Protein AF-A0A2V9S0I8-F1 (afdb_monomer_lite)

Foldseek 3Di:
DPDPPVVVVVVVVVVVVVVVVVVPDDVVVVVVVVVVVVVVVVVVVVVVPPPVPPDAADPVLVVVVLVAAKKKKKKWFPADPVHRTWIKIKIWHWDADPRSFWIKIWMWMQTPVGTKIKIKIWGADPVVRWIWMWMAMPVGDIWIWTWDDDPQKIWIWTWDDDDPAIKIKIKIWGDPDSFKIKIWMWIDRVVPDTDTRMIIMMGGDDDPVVVDDPVPVVVVVVVVVVPPPDDDDDDDDDDDDDDDDDDDDDPPDDDDDDDDDDDDDDDDDDDDDDDDDDDDDD

Structure (mmCIF, N/CA/C/O backbone):
data_AF-A0A2V9S0I8-F1
#
_entry.id   AF-A0A2V9S0I8-F1
#
loop_
_atom_site.group_PDB
_atom_site.id
_atom_site.type_symbol
_atom_site.label_atom_id
_atom_site.label_alt_id
_atom_site.label_comp_id
_atom_site.label_asym_id
_atom_site.label_entity_id
_atom_site.label_seq_id
_atom_site.pdbx_PDB_ins_code
_atom_site.Cartn_x
_atom_site.Cartn_y
_atom_site.Cartn_z
_atom_site.occupancy
_atom_site.B_iso_or_equiv
_atom_site.auth_seq_id
_atom_site.auth_comp_id
_atom_site.auth_asym_id
_atom_site.auth_atom_id
_atom_site.pdbx_PDB_model_num
ATOM 1 N N . MET A 1 1 ? -8.555 -52.936 109.749 1.00 52.75 1 MET A N 1
ATOM 2 C CA . MET A 1 1 ? -9.611 -52.798 108.723 1.00 52.75 1 MET A CA 1
ATOM 3 C C . MET A 1 1 ? -9.767 -51.308 108.420 1.00 52.75 1 MET A C 1
ATOM 5 O O . MET A 1 1 ? -10.563 -50.660 109.068 1.00 52.75 1 MET A O 1
ATOM 9 N N . LEU A 1 2 ? -8.898 -50.747 107.567 1.00 48.75 2 LEU A N 1
ATOM 10 C CA . LEU A 1 2 ? -8.877 -49.333 107.125 1.00 48.75 2 LEU A CA 1
ATOM 11 C C . LEU A 1 2 ? -7.824 -49.208 105.998 1.00 48.75 2 LEU A C 1
ATOM 13 O O . LEU A 1 2 ? -6.749 -48.647 106.178 1.00 48.75 2 LEU A O 1
ATOM 17 N N . HIS A 1 3 ? -8.045 -49.900 104.873 1.00 57.12 3 HIS A N 1
ATOM 18 C CA . HIS A 1 3 ? -7.090 -49.867 103.746 1.00 57.12 3 HIS A CA 1
ATOM 19 C C . HIS A 1 3 ? -7.711 -50.043 102.350 1.00 57.12 3 HIS A C 1
ATOM 21 O O . HIS A 1 3 ? -6.987 -50.187 101.368 1.00 57.12 3 HIS A O 1
ATOM 27 N N . SER A 1 4 ? -9.047 -50.039 102.247 1.00 56.16 4 SER A N 1
ATOM 28 C CA . SER A 1 4 ? -9.757 -50.229 100.971 1.00 56.16 4 SER A CA 1
ATOM 29 C C . SER A 1 4 ? -10.472 -48.972 100.468 1.00 56.16 4 SER A C 1
ATOM 31 O O . SER A 1 4 ? -10.703 -48.873 99.267 1.00 56.16 4 SER A O 1
ATOM 33 N N . GLN A 1 5 ? -10.805 -48.018 101.346 1.00 50.91 5 GLN A N 1
ATOM 34 C CA . GLN A 1 5 ? -11.555 -46.816 100.961 1.00 50.91 5 GLN A CA 1
ATOM 35 C C . GLN A 1 5 ? -10.636 -45.750 100.327 1.00 50.91 5 GLN A C 1
ATOM 37 O O . GLN A 1 5 ? -10.943 -45.245 99.253 1.00 50.91 5 GLN A O 1
ATOM 42 N N . ASP A 1 6 ? -9.435 -45.538 100.880 1.00 52.09 6 ASP A N 1
ATOM 43 C CA . ASP A 1 6 ? -8.494 -44.500 100.412 1.00 52.09 6 ASP A CA 1
ATOM 44 C C . ASP A 1 6 ? -7.934 -44.730 98.997 1.00 52.09 6 ASP A C 1
ATOM 46 O O . ASP A 1 6 ? -7.528 -43.787 98.317 1.00 52.09 6 ASP A O 1
ATOM 50 N N . ARG A 1 7 ? -7.918 -45.979 98.506 1.00 52.03 7 ARG A N 1
ATOM 51 C CA . ARG A 1 7 ? -7.498 -46.252 97.121 1.00 52.03 7 ARG A CA 1
ATOM 52 C C . ARG A 1 7 ? -8.557 -45.830 96.106 1.00 52.03 7 ARG A C 1
ATOM 54 O O . ARG A 1 7 ? -8.184 -45.376 95.030 1.00 52.03 7 ARG A O 1
ATOM 61 N N . LEU A 1 8 ? -9.845 -45.960 96.420 1.00 49.84 8 LEU A N 1
ATOM 62 C CA . LEU A 1 8 ? -10.924 -45.638 95.479 1.00 49.84 8 LEU A CA 1
ATOM 63 C C . LEU A 1 8 ? -11.081 -44.122 95.287 1.00 49.84 8 LEU A C 1
ATOM 65 O O . LEU A 1 8 ? -11.276 -43.677 94.155 1.00 49.84 8 LEU A O 1
ATOM 69 N N . ASP A 1 9 ? -10.862 -43.332 96.338 1.00 52.66 9 ASP A N 1
ATOM 70 C CA . ASP A 1 9 ? -10.911 -41.866 96.261 1.00 52.66 9 ASP A CA 1
ATOM 71 C C . ASP A 1 9 ? -9.714 -41.276 95.496 1.00 52.66 9 ASP A C 1
ATOM 73 O O . ASP A 1 9 ? -9.864 -40.318 94.731 1.00 52.66 9 ASP A O 1
ATOM 77 N N . LEU A 1 10 ? -8.535 -41.902 95.592 1.00 56.12 10 LEU A N 1
ATOM 78 C CA . LEU A 1 10 ? -7.355 -41.494 94.826 1.00 56.12 10 LEU A CA 1
ATOM 79 C C . LEU A 1 10 ? -7.506 -41.805 93.325 1.00 56.12 10 LEU A C 1
ATOM 81 O O . LEU A 1 10 ? -7.109 -40.999 92.483 1.00 56.12 10 LEU A O 1
ATOM 85 N N . PHE A 1 11 ? -8.130 -42.934 92.964 1.00 53.00 11 PHE A N 1
ATOM 86 C CA . PHE A 1 11 ? -8.420 -43.260 91.562 1.00 53.00 11 PHE A CA 1
ATOM 87 C C . PHE A 1 11 ? -9.504 -42.353 90.959 1.00 53.00 11 PHE A C 1
ATOM 89 O O . PHE A 1 11 ? -9.376 -41.944 89.802 1.00 53.00 11 PHE A O 1
ATOM 96 N N . ALA A 1 12 ? -10.527 -41.979 91.734 1.00 52.22 12 ALA A N 1
ATOM 97 C CA . ALA A 1 12 ? -11.556 -41.035 91.298 1.00 52.22 12 ALA A CA 1
ATOM 98 C C . ALA A 1 12 ? -10.991 -39.615 91.102 1.00 52.22 12 ALA A C 1
ATOM 100 O O . ALA A 1 12 ? -11.259 -38.985 90.077 1.00 52.22 12 ALA A O 1
ATOM 101 N N . ALA A 1 13 ? -10.135 -39.139 92.014 1.00 53.62 13 ALA A N 1
ATOM 102 C CA . ALA A 1 13 ? -9.488 -37.831 91.908 1.00 53.62 13 ALA A CA 1
ATOM 103 C C . ALA A 1 13 ? -8.499 -37.753 90.729 1.00 53.62 13 ALA A C 1
ATOM 105 O O . ALA A 1 13 ? -8.508 -36.780 89.976 1.00 53.62 13 ALA A O 1
ATOM 106 N N . VAL A 1 14 ? -7.694 -38.797 90.494 1.00 56.72 14 VAL A N 1
ATOM 107 C CA . VAL A 1 14 ? -6.752 -38.849 89.357 1.00 56.72 14 VAL A CA 1
ATOM 108 C C . VAL A 1 14 ? -7.486 -38.966 88.013 1.00 56.72 14 VAL A C 1
ATOM 110 O O . VAL A 1 14 ? -7.037 -38.393 87.019 1.00 56.72 14 VAL A O 1
ATOM 113 N N . SER A 1 15 ? -8.640 -39.641 87.972 1.00 51.09 15 SER A N 1
ATOM 114 C CA . SER A 1 15 ? -9.498 -39.715 86.780 1.00 51.09 15 SER A CA 1
ATOM 115 C C . SER A 1 15 ? -10.151 -38.365 86.446 1.00 51.09 15 SER A C 1
ATOM 117 O O . SER A 1 15 ? -10.076 -37.909 85.304 1.00 51.09 15 SER A O 1
ATOM 119 N N . GLN A 1 16 ? -10.693 -37.666 87.450 1.00 49.41 16 GLN A N 1
ATOM 120 C CA . GLN A 1 16 ? -11.273 -36.324 87.295 1.00 49.41 16 GLN A CA 1
ATOM 121 C C . GLN A 1 16 ? -10.221 -35.289 86.860 1.00 49.41 16 GLN A C 1
ATOM 123 O O . GLN A 1 16 ? -10.478 -34.488 85.960 1.00 49.41 16 GLN A O 1
ATOM 128 N N . ILE A 1 17 ? -9.001 -35.358 87.408 1.00 52.47 17 ILE A N 1
ATOM 129 C CA . ILE A 1 17 ? -7.874 -34.500 87.005 1.00 52.47 17 ILE A CA 1
ATOM 130 C C . ILE A 1 17 ? -7.430 -34.805 85.561 1.00 52.47 17 ILE A C 1
ATOM 132 O O . ILE A 1 17 ? -7.158 -33.877 84.801 1.00 52.47 17 ILE A O 1
ATOM 136 N N . ARG A 1 18 ? -7.435 -36.074 85.120 1.00 49.69 18 ARG A N 1
ATOM 137 C CA . ARG A 1 18 ? -7.153 -36.441 83.715 1.00 49.69 18 ARG A CA 1
ATOM 138 C C . ARG A 1 18 ? -8.198 -35.909 82.730 1.00 49.69 18 ARG A C 1
ATOM 140 O O . ARG A 1 18 ? -7.824 -35.508 81.630 1.00 49.69 18 ARG A O 1
ATOM 147 N N . ILE A 1 19 ? -9.477 -35.889 83.106 1.00 49.09 19 ILE A N 1
ATOM 148 C CA . ILE A 1 19 ? -10.574 -35.393 82.255 1.00 49.09 19 ILE A CA 1
ATOM 149 C C . ILE A 1 19 ? -10.555 -33.856 82.170 1.00 49.09 19 ILE A C 1
ATOM 151 O O . ILE A 1 19 ? -10.732 -33.301 81.086 1.00 49.09 19 ILE A O 1
ATOM 155 N N . LEU A 1 20 ? -10.243 -33.163 83.271 1.00 44.78 20 LEU A N 1
ATOM 156 C CA . LEU A 1 20 ? -10.108 -31.699 83.302 1.00 44.78 20 LEU A CA 1
ATOM 157 C C . LEU A 1 20 ? -8.893 -31.175 82.515 1.00 44.78 20 LEU A C 1
ATOM 159 O O . LEU A 1 20 ? -8.948 -30.068 81.981 1.00 44.78 20 LEU A O 1
ATOM 163 N N . ILE A 1 21 ? -7.824 -31.967 82.379 1.00 49.16 21 ILE A N 1
ATOM 164 C CA . ILE A 1 21 ? -6.640 -31.594 81.582 1.00 49.16 21 ILE A CA 1
ATOM 165 C C . ILE A 1 21 ? -6.895 -31.734 80.069 1.00 49.16 21 ILE A C 1
ATOM 167 O O . ILE A 1 21 ? -6.358 -30.953 79.289 1.00 49.16 21 ILE A O 1
ATOM 171 N N . GLN A 1 22 ? -7.773 -32.644 79.629 1.00 45.34 22 GLN A N 1
ATOM 172 C CA . GLN A 1 22 ? -8.092 -32.813 78.200 1.00 45.34 22 GLN A CA 1
ATOM 173 C C . GLN A 1 22 ? -8.963 -31.686 77.614 1.00 45.34 22 GLN A C 1
ATOM 175 O O . GLN A 1 22 ? -8.988 -31.507 76.401 1.00 45.34 22 GLN A O 1
ATOM 180 N N . PHE A 1 23 ? -9.646 -30.891 78.444 1.00 47.22 23 PHE A N 1
ATOM 181 C CA . PHE A 1 23 ? -10.524 -29.810 77.968 1.00 47.22 23 PHE A CA 1
ATOM 182 C C . PHE A 1 23 ? -9.868 -28.420 77.909 1.00 47.22 23 PHE A C 1
ATOM 184 O O . PHE A 1 23 ? -10.517 -27.455 77.502 1.00 47.22 23 PHE A O 1
ATOM 191 N N . LYS A 1 24 ? -8.584 -28.294 78.280 1.00 48.53 24 LYS A N 1
ATOM 192 C CA . LYS A 1 2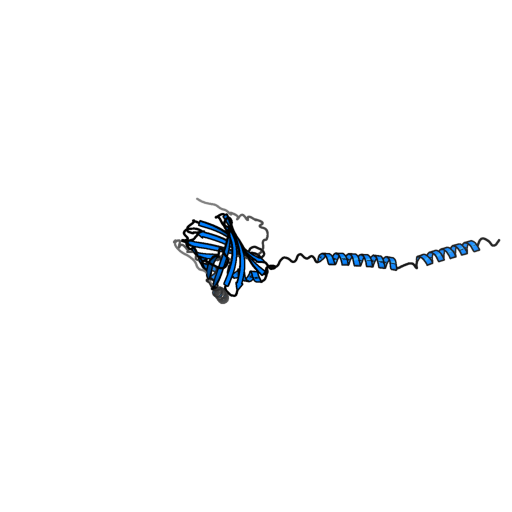4 ? -7.863 -27.006 78.316 1.00 48.53 24 LYS A CA 1
ATOM 193 C C . LYS A 1 24 ? -6.675 -26.920 77.348 1.00 48.53 24 LYS A C 1
ATOM 195 O O . LYS A 1 24 ? -5.818 -26.059 77.485 1.00 48.53 24 LYS A O 1
ATOM 200 N N . GLU A 1 25 ? -6.657 -27.738 76.305 1.00 47.50 25 GLU A N 1
ATOM 201 C CA . GLU A 1 25 ? -5.774 -27.560 75.150 1.00 47.50 25 GLU A CA 1
ATOM 202 C C . GLU A 1 25 ? -6.575 -27.935 73.897 1.00 47.50 25 GLU A C 1
ATOM 204 O O . GLU A 1 25 ? -7.009 -29.063 73.754 1.00 47.50 25 GLU A O 1
ATOM 209 N N . SER A 1 26 ? -6.858 -27.110 72.899 1.00 45.59 26 SER A N 1
ATOM 210 C CA . SER A 1 26 ? -6.434 -25.769 72.550 1.00 45.59 26 SER A CA 1
ATOM 211 C C . SER A 1 26 ? -7.333 -25.373 71.363 1.00 45.59 26 SER A C 1
ATOM 213 O O . SER A 1 26 ? -7.259 -26.030 70.320 1.00 45.59 26 SER A O 1
ATOM 215 N N . PRO A 1 27 ? -8.152 -24.305 71.431 1.00 51.88 27 PRO A N 1
ATOM 216 C CA . PRO A 1 27 ? -8.876 -23.792 70.262 1.00 51.88 27 PRO A CA 1
AT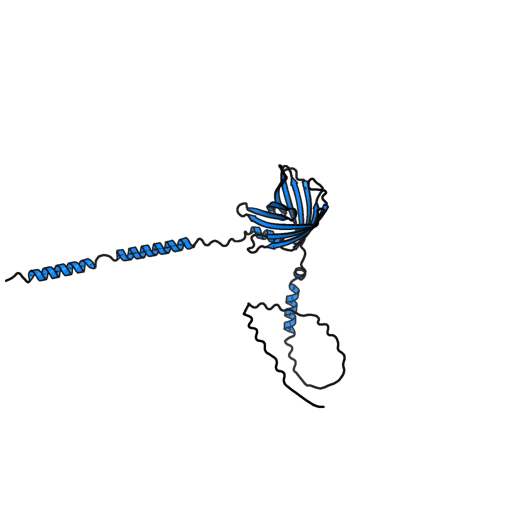OM 217 C C . PRO A 1 27 ? -7.928 -23.194 69.204 1.00 51.88 27 PRO A C 1
ATOM 219 O O . PRO A 1 27 ? -8.377 -22.597 68.234 1.00 51.88 27 PRO A O 1
ATOM 222 N N . MET A 1 28 ? -6.610 -23.314 69.383 1.00 52.81 28 MET A N 1
ATOM 223 C CA . MET A 1 28 ? -5.581 -22.717 68.541 1.00 52.81 28 MET A CA 1
ATOM 224 C C . MET A 1 28 ? -5.216 -23.610 67.347 1.00 52.81 28 MET A C 1
ATOM 226 O O . MET A 1 28 ? -4.968 -23.085 66.269 1.00 52.81 28 MET A O 1
ATOM 230 N N . LYS A 1 29 ? -5.267 -24.947 67.474 1.00 45.22 29 LYS A N 1
ATOM 231 C CA . LYS A 1 29 ? -4.929 -25.868 66.366 1.00 45.22 29 LYS A CA 1
ATOM 232 C C . LYS A 1 29 ? -5.943 -25.781 65.218 1.00 45.22 29 LYS A C 1
ATOM 234 O O . LYS A 1 29 ? -5.550 -25.626 64.070 1.00 45.22 29 LYS A O 1
ATOM 239 N N . ALA A 1 30 ? -7.239 -25.745 65.540 1.00 48.81 30 ALA A N 1
ATOM 240 C CA . ALA A 1 30 ? -8.302 -25.542 64.552 1.00 48.81 30 ALA A CA 1
ATOM 241 C C . ALA A 1 30 ? -8.255 -24.141 63.906 1.00 48.81 30 ALA A C 1
ATOM 243 O O . ALA A 1 30 ? -8.503 -24.003 62.711 1.00 48.81 30 ALA A O 1
ATOM 244 N N . ARG A 1 31 ? -7.873 -23.103 64.667 1.00 51.03 31 ARG A N 1
ATOM 245 C CA . ARG A 1 31 ? -7.703 -21.732 64.149 1.00 51.03 31 ARG A CA 1
ATOM 246 C C . ARG A 1 31 ? -6.517 -21.616 63.188 1.00 51.03 31 ARG A C 1
ATOM 248 O O . ARG A 1 31 ? -6.642 -20.937 62.176 1.00 51.03 31 ARG A O 1
ATOM 255 N N . PHE A 1 32 ? -5.411 -22.315 63.450 1.00 50.28 32 PHE A N 1
ATOM 256 C CA . PHE A 1 32 ? -4.251 -22.336 62.554 1.00 50.28 32 PHE A CA 1
ATOM 257 C C . PHE A 1 32 ? -4.515 -23.103 61.253 1.00 50.28 32 PHE A C 1
ATOM 259 O O . PHE A 1 32 ? -4.096 -22.630 60.198 1.00 50.28 32 PHE A O 1
ATOM 266 N N . THR A 1 33 ? -5.253 -24.219 61.293 1.00 53.38 33 THR A N 1
ATOM 267 C CA . THR A 1 33 ? -5.634 -24.999 60.096 1.00 53.38 33 THR A CA 1
ATOM 268 C C . THR A 1 33 ? -6.623 -24.252 59.191 1.00 53.38 33 THR A C 1
ATOM 270 O O . THR A 1 33 ? -6.506 -24.298 57.968 1.00 53.38 33 THR A O 1
ATOM 273 N N . ILE A 1 34 ? -7.569 -23.506 59.772 1.00 54.69 34 ILE A N 1
ATOM 274 C CA . ILE A 1 34 ? -8.515 -22.673 59.011 1.00 54.69 34 ILE A CA 1
ATOM 275 C C . ILE A 1 34 ? -7.799 -21.467 58.384 1.00 54.69 34 ILE A C 1
ATOM 277 O O . ILE A 1 34 ? -8.052 -21.140 57.225 1.00 54.69 34 ILE A O 1
ATOM 281 N N . LEU A 1 35 ? -6.858 -20.845 59.106 1.00 54.06 35 LEU A N 1
ATOM 282 C CA . LEU A 1 35 ? -6.074 -19.718 58.595 1.00 54.06 35 LEU A CA 1
ATOM 283 C C . LEU A 1 35 ? -5.138 -20.137 57.448 1.00 54.06 35 LEU A C 1
ATOM 285 O O . LEU A 1 35 ? -5.008 -19.397 56.480 1.00 54.06 35 LEU A O 1
ATOM 289 N N . THR A 1 36 ? -4.549 -21.339 57.512 1.00 56.38 36 THR A N 1
ATOM 290 C CA . THR A 1 36 ? -3.724 -21.897 56.421 1.00 56.38 36 THR A CA 1
ATOM 291 C C . THR A 1 36 ? -4.545 -22.318 55.201 1.00 56.38 36 THR A C 1
ATOM 293 O O . THR A 1 36 ? -4.099 -22.113 54.076 1.00 56.38 36 THR A O 1
ATOM 296 N N . CYS A 1 37 ? -5.765 -22.839 55.379 1.00 54.06 37 CYS A N 1
ATOM 297 C CA . CYS A 1 37 ? -6.668 -23.091 54.249 1.00 54.06 37 CYS A CA 1
ATOM 298 C C . CYS A 1 37 ? -7.155 -21.789 53.592 1.00 54.06 37 CYS A C 1
ATOM 300 O O . CYS A 1 37 ? -7.252 -21.731 52.368 1.00 54.06 37 CYS A O 1
ATOM 302 N N . MET A 1 38 ? -7.416 -20.729 54.368 1.00 56.34 38 MET A N 1
ATOM 303 C CA . MET A 1 38 ? -7.782 -19.424 53.806 1.00 56.34 38 MET A CA 1
ATOM 304 C C . MET A 1 38 ? -6.623 -18.752 53.062 1.00 56.34 38 MET A C 1
ATOM 306 O O . MET A 1 38 ? -6.847 -18.207 51.986 1.00 56.34 38 MET A O 1
ATOM 310 N N . THR A 1 39 ? -5.385 -18.816 53.562 1.00 57.31 39 THR A N 1
ATOM 311 C CA . THR A 1 39 ? -4.229 -18.265 52.831 1.00 57.31 39 THR A CA 1
ATOM 312 C C . THR A 1 39 ? -3.905 -19.062 51.565 1.00 57.31 39 THR A C 1
ATOM 314 O O . THR A 1 39 ? -3.545 -18.459 50.554 1.00 57.31 39 THR A O 1
ATOM 317 N N . LEU A 1 40 ? -4.121 -20.383 51.562 1.00 54.09 40 LEU A N 1
ATOM 318 C CA . LEU A 1 40 ? -3.991 -21.219 50.362 1.00 54.09 40 LEU A CA 1
ATOM 319 C C . LEU A 1 40 ? -5.086 -20.918 49.317 1.00 54.09 40 LEU A C 1
ATOM 321 O O . LEU A 1 40 ? -4.788 -20.843 48.128 1.00 54.09 40 LEU A O 1
ATOM 325 N N . LEU A 1 41 ? -6.329 -20.657 49.743 1.00 52.94 41 LEU A N 1
ATOM 326 C CA . LEU A 1 41 ? -7.427 -20.232 48.858 1.00 52.94 41 LEU A CA 1
ATOM 327 C C . LEU A 1 41 ? -7.217 -18.821 48.276 1.00 52.94 41 LEU A C 1
ATOM 329 O O . LEU A 1 41 ? -7.560 -18.580 47.120 1.00 52.94 41 LEU A O 1
ATOM 333 N N . ILE A 1 42 ? -6.598 -17.904 49.027 1.00 54.34 42 ILE A N 1
ATOM 334 C CA . ILE A 1 42 ? -6.239 -16.563 48.533 1.00 54.34 42 ILE A CA 1
ATOM 335 C C . ILE A 1 42 ? -5.076 -16.635 47.522 1.00 54.34 42 ILE A C 1
ATOM 337 O O . ILE A 1 42 ? -5.079 -15.899 46.536 1.00 54.34 42 ILE A O 1
ATOM 341 N N . GLY A 1 43 ? -4.123 -17.560 47.698 1.00 50.88 43 GLY A N 1
ATOM 342 C CA . GLY A 1 43 ? -3.010 -17.773 46.758 1.00 50.88 43 GLY A CA 1
ATOM 343 C C . GLY A 1 43 ? -3.436 -18.289 45.374 1.00 50.88 43 GLY A C 1
ATOM 344 O O . GLY A 1 43 ? -2.838 -17.920 44.362 1.00 50.88 43 GLY A O 1
ATOM 345 N N . ILE A 1 44 ? -4.513 -19.080 45.305 1.00 52.94 44 ILE A N 1
ATOM 346 C CA . ILE A 1 44 ? -5.072 -19.589 44.038 1.00 52.94 44 ILE A CA 1
ATOM 347 C C . ILE A 1 44 ? -5.892 -18.499 43.316 1.00 52.94 44 ILE A C 1
ATOM 349 O O . ILE A 1 44 ? -5.937 -18.457 42.088 1.00 52.94 44 ILE A O 1
ATOM 353 N N . ALA A 1 45 ? -6.480 -17.548 44.049 1.00 49.72 45 ALA A N 1
ATOM 354 C CA . ALA A 1 45 ? -7.222 -16.432 43.453 1.00 49.72 45 ALA A CA 1
ATOM 355 C C . ALA A 1 45 ? -6.320 -15.362 42.798 1.00 49.72 45 ALA A C 1
ATOM 357 O O . ALA A 1 45 ? -6.777 -14.621 41.927 1.00 49.72 45 ALA A O 1
ATOM 358 N N . LEU A 1 46 ? -5.038 -15.283 43.177 1.00 50.16 46 LEU A N 1
ATOM 359 C CA . LEU A 1 46 ? -4.061 -14.354 42.587 1.00 50.16 46 LEU A CA 1
ATOM 360 C C . LEU A 1 46 ? -3.421 -14.873 41.291 1.00 50.16 46 LEU A C 1
ATOM 362 O O . LEU A 1 46 ? -3.006 -14.070 40.460 1.00 50.16 46 LEU A O 1
ATOM 366 N N . SER A 1 47 ? -3.384 -16.189 41.073 1.00 50.78 47 SER A N 1
ATOM 367 C CA . SER A 1 47 ? -2.868 -16.784 39.828 1.00 50.78 47 SER A CA 1
ATOM 368 C C . SER A 1 47 ? -3.897 -16.776 38.686 1.00 50.78 47 SER A C 1
ATOM 370 O O . SER A 1 47 ? -3.526 -16.908 37.523 1.00 50.78 47 SER A O 1
ATOM 372 N N . ALA A 1 48 ? -5.174 -16.509 38.982 1.00 50.22 48 ALA A N 1
ATOM 373 C CA . ALA A 1 48 ? -6.251 -16.402 37.992 1.00 50.22 48 ALA A CA 1
ATOM 374 C C . ALA A 1 48 ? -6.338 -15.031 37.277 1.00 50.22 48 ALA A C 1
ATOM 376 O O . ALA A 1 48 ? -7.295 -14.777 36.549 1.00 50.22 48 ALA A O 1
ATOM 377 N N . ARG A 1 49 ? -5.355 -14.136 37.470 1.00 50.03 49 ARG A N 1
ATOM 378 C CA . ARG A 1 49 ? -5.278 -12.826 36.791 1.00 50.03 49 ARG A CA 1
ATOM 379 C C . ARG A 1 49 ? -4.225 -12.726 35.695 1.00 50.03 49 ARG A C 1
ATOM 381 O O . ARG A 1 49 ? -4.004 -11.637 35.179 1.00 50.03 49 ARG A O 1
ATOM 388 N N . ALA A 1 50 ? -3.684 -13.846 35.232 1.00 49.62 50 ALA A N 1
ATOM 389 C CA . ALA A 1 50 ? -3.272 -13.914 33.835 1.00 49.62 50 ALA A CA 1
ATOM 390 C C . ALA A 1 50 ? -4.537 -14.040 32.962 1.00 49.62 50 ALA A C 1
ATOM 392 O O . ALA A 1 50 ? -4.736 -15.038 32.276 1.00 49.62 50 ALA A O 1
ATOM 393 N N . GLN A 1 51 ? -5.439 -13.049 33.027 1.00 48.22 51 GLN A N 1
ATOM 394 C CA . GLN A 1 51 ? -6.336 -12.825 31.902 1.00 48.22 51 GLN A CA 1
ATOM 395 C C . GLN A 1 51 ? -5.394 -12.515 30.748 1.00 48.22 51 GLN A C 1
ATOM 397 O O . GLN A 1 51 ? -4.713 -11.493 30.770 1.00 48.22 51 GLN A O 1
ATOM 402 N N . THR A 1 52 ? -5.298 -13.426 29.785 1.00 58.12 52 THR A N 1
ATOM 403 C CA . THR A 1 52 ? -4.821 -13.073 28.459 1.00 58.12 52 THR A CA 1
ATOM 404 C C . THR A 1 52 ? -5.718 -11.928 28.008 1.00 58.12 52 THR A C 1
ATOM 406 O O . THR A 1 52 ? -6.877 -12.142 27.651 1.00 58.12 52 THR A O 1
ATOM 409 N N . GLU A 1 53 ? -5.243 -10.688 28.156 1.00 61.00 53 GLU A N 1
ATOM 410 C CA . GLU A 1 53 ? -5.920 -9.543 27.567 1.00 61.00 53 GLU A CA 1
ATOM 411 C C . GLU A 1 53 ? -6.071 -9.895 26.096 1.00 61.00 53 GLU A C 1
ATOM 413 O O . GLU A 1 53 ? -5.079 -10.140 25.407 1.00 61.00 53 GLU A O 1
ATOM 418 N N . ILE A 1 54 ? -7.323 -10.035 25.648 1.00 72.62 54 ILE A N 1
ATOM 419 C CA . ILE A 1 54 ? -7.615 -10.212 24.232 1.00 72.62 54 ILE A CA 1
ATOM 420 C C . ILE A 1 54 ? -6.889 -9.054 23.553 1.00 72.62 54 ILE A C 1
ATOM 422 O O . ILE A 1 54 ? -7.189 -7.906 23.909 1.00 72.62 54 ILE A O 1
ATOM 426 N N . PRO A 1 55 ? -5.919 -9.320 22.653 1.00 76.06 55 PRO A N 1
ATOM 427 C CA . PRO A 1 55 ? -5.196 -8.253 21.995 1.00 76.06 55 PRO A CA 1
ATOM 428 C C . PRO A 1 55 ? -6.222 -7.272 21.439 1.00 76.06 55 PRO A C 1
ATOM 430 O O . PRO A 1 55 ? -7.227 -7.681 20.850 1.00 76.06 55 PRO A O 1
ATOM 433 N N . LYS A 1 56 ? -6.022 -5.982 21.696 1.00 83.75 56 LYS A N 1
ATOM 434 C CA . LYS A 1 56 ? -6.877 -4.920 21.172 1.00 83.75 56 LYS A CA 1
ATOM 435 C C . LYS A 1 56 ? -6.126 -4.218 20.042 1.00 83.75 56 LYS A C 1
ATOM 437 O O . LYS A 1 56 ? -4.944 -3.927 20.229 1.00 83.75 56 LYS A O 1
ATOM 442 N N . PRO A 1 57 ? -6.780 -3.906 18.910 1.00 88.38 57 PRO A N 1
ATOM 443 C CA . PRO A 1 57 ? -6.159 -3.121 17.853 1.00 88.38 57 PRO A CA 1
ATOM 444 C C . PRO A 1 57 ? -5.615 -1.795 18.380 1.00 88.38 57 PRO A C 1
ATOM 446 O O . PRO A 1 57 ? -6.294 -1.085 19.134 1.00 88.38 57 PRO A O 1
ATOM 449 N N . ALA A 1 58 ? -4.391 -1.471 17.973 1.00 87.81 58 ALA A N 1
ATOM 450 C CA . ALA A 1 58 ? -3.762 -0.198 18.277 1.00 87.81 58 ALA A CA 1
ATOM 451 C C . ALA A 1 58 ? -4.593 0.957 17.675 1.00 87.81 58 ALA A C 1
ATOM 453 O O . ALA A 1 58 ? -5.111 0.821 16.562 1.00 87.81 58 ALA A O 1
ATOM 454 N N . PRO A 1 59 ? -4.768 2.094 18.374 1.00 90.19 59 PRO A N 1
ATOM 455 C CA . PRO A 1 59 ? -5.556 3.219 17.863 1.00 90.19 59 PRO A CA 1
ATOM 456 C C . PRO A 1 59 ? -5.017 3.790 16.539 1.00 90.19 59 PRO A C 1
ATOM 458 O O . PRO A 1 59 ? -5.784 4.355 15.760 1.00 90.19 59 PRO A O 1
ATOM 461 N N . GLU A 1 60 ? -3.727 3.616 16.260 1.00 92.75 60 GLU A N 1
ATOM 462 C CA . GLU A 1 60 ? -3.040 4.022 15.035 1.00 92.75 60 GLU A CA 1
ATOM 463 C C . GLU A 1 60 ? -3.586 3.307 13.796 1.00 92.75 60 GLU A C 1
ATOM 465 O O . GLU A 1 60 ? -3.721 3.927 12.741 1.00 92.75 60 GLU A O 1
ATOM 470 N N . LEU A 1 61 ? -4.023 2.051 13.939 1.00 93.06 61 LEU A N 1
ATOM 471 C CA . LEU A 1 61 ? -4.626 1.277 12.850 1.00 93.06 61 LEU A CA 1
ATOM 472 C C . LEU A 1 61 ? -5.865 1.960 12.263 1.00 93.06 61 LEU A C 1
ATOM 474 O O . LEU A 1 61 ? -6.140 1.814 11.076 1.00 93.06 61 LEU A O 1
ATOM 478 N N . LYS A 1 62 ? -6.563 2.799 13.038 1.00 92.12 62 LYS A N 1
ATOM 479 C CA . LYS A 1 62 ? -7.705 3.581 12.548 1.00 92.12 62 LYS A CA 1
ATOM 480 C C . LYS A 1 62 ? -7.339 4.506 11.382 1.00 92.12 62 LYS A C 1
ATOM 482 O O . LYS A 1 62 ? -8.190 4.811 10.554 1.00 92.12 62 LYS A O 1
ATOM 487 N N . LYS A 1 63 ? -6.082 4.954 11.269 1.00 93.50 63 LYS A N 1
ATOM 488 C CA . LYS A 1 63 ? -5.649 5.765 10.117 1.00 93.50 63 LYS A CA 1
ATOM 489 C C . LYS A 1 63 ? -5.695 4.972 8.805 1.00 93.50 63 LYS A C 1
ATOM 491 O O . LYS A 1 63 ? -5.916 5.568 7.752 1.00 93.50 63 LYS A O 1
ATOM 496 N N . LEU A 1 64 ? -5.556 3.645 8.866 1.00 95.38 64 LEU A N 1
ATOM 497 C CA . LEU A 1 64 ? -5.639 2.765 7.699 1.00 95.38 64 LEU A CA 1
ATOM 498 C C . LEU A 1 64 ? -7.076 2.604 7.167 1.00 95.38 64 LEU A C 1
ATOM 500 O O . LEU A 1 64 ? -7.242 2.204 6.015 1.00 95.38 64 LEU A O 1
ATOM 504 N N . ASP A 1 65 ? -8.111 3.002 7.925 1.00 94.56 65 ASP A N 1
ATOM 505 C CA . ASP A 1 65 ? -9.514 2.998 7.463 1.00 94.56 65 ASP A CA 1
ATOM 506 C C . ASP A 1 65 ? -9.709 3.786 6.161 1.00 94.56 65 ASP A C 1
ATOM 508 O O . ASP A 1 65 ? -10.610 3.489 5.372 1.00 94.56 65 ASP A O 1
ATOM 512 N N . TYR A 1 66 ? -8.855 4.783 5.915 1.00 94.94 66 TYR A N 1
ATOM 513 C CA . TYR A 1 66 ? -8.850 5.542 4.671 1.00 94.94 66 TYR A CA 1
ATOM 514 C C . TYR A 1 66 ? -8.765 4.624 3.440 1.00 94.94 66 TYR A C 1
ATOM 516 O O . TYR A 1 66 ? -9.543 4.777 2.487 1.00 94.94 66 TYR A O 1
ATOM 524 N N . PHE A 1 67 ? -7.868 3.637 3.492 1.00 96.50 67 PHE A N 1
ATOM 525 C CA . PHE A 1 67 ? -7.580 2.733 2.385 1.00 96.50 67 PHE A CA 1
ATOM 526 C C . PHE A 1 67 ? -8.660 1.666 2.195 1.00 96.50 67 PHE A C 1
ATOM 528 O O . PHE A 1 67 ? -8.816 1.172 1.082 1.00 96.50 67 PHE A O 1
ATOM 535 N N . ALA A 1 68 ? -9.469 1.357 3.213 1.00 96.56 68 ALA A N 1
ATOM 536 C CA . ALA A 1 68 ? -10.516 0.343 3.110 1.00 96.56 68 ALA A CA 1
ATOM 537 C C . ALA A 1 68 ? -11.519 0.657 1.981 1.00 96.56 68 ALA A C 1
ATOM 539 O O . ALA A 1 68 ? -12.055 1.767 1.879 1.00 96.56 68 ALA A O 1
ATOM 540 N N . GLY A 1 69 ? -11.799 -0.330 1.130 1.00 95.81 69 GLY A N 1
ATOM 541 C CA . GLY A 1 69 ? -12.677 -0.213 -0.032 1.00 95.81 69 GLY A CA 1
ATOM 542 C C . GLY A 1 69 ? -12.016 -0.670 -1.330 1.00 95.81 69 GLY A C 1
ATOM 543 O O . GLY A 1 69 ? -10.979 -1.323 -1.339 1.00 95.81 69 GLY A O 1
ATOM 544 N N . THR A 1 70 ? -12.645 -0.350 -2.458 1.00 97.56 70 THR A N 1
ATOM 545 C CA . THR A 1 70 ? -12.108 -0.687 -3.781 1.00 97.56 70 THR A CA 1
ATOM 546 C C . THR A 1 70 ? -11.530 0.551 -4.444 1.00 97.56 70 THR A C 1
ATOM 548 O O . THR A 1 70 ? -12.202 1.579 -4.515 1.00 97.56 70 THR A O 1
ATOM 551 N N . TRP A 1 71 ? -10.324 0.434 -4.983 1.00 97.62 71 TRP A N 1
ATOM 552 C CA . TRP A 1 71 ? -9.610 1.501 -5.670 1.00 97.62 71 TRP A CA 1
ATOM 553 C C . TRP A 1 71 ? -9.255 1.081 -7.093 1.00 97.62 71 TRP A C 1
ATOM 555 O O . TRP A 1 71 ? -9.049 -0.098 -7.380 1.00 97.62 71 TRP A O 1
ATOM 565 N N . ALA A 1 72 ? -9.252 2.049 -7.999 1.00 97.69 72 ALA A N 1
ATOM 566 C CA . ALA A 1 72 ? -8.653 1.942 -9.318 1.00 97.69 72 ALA A CA 1
ATOM 567 C C . ALA A 1 72 ? -7.302 2.653 -9.268 1.00 97.69 72 ALA A C 1
ATOM 569 O O . ALA A 1 72 ? -7.269 3.830 -8.911 1.00 97.69 72 ALA A O 1
ATOM 570 N N . ALA A 1 73 ? -6.243 1.936 -9.619 1.00 97.00 73 ALA A N 1
ATOM 571 C CA . ALA A 1 73 ? -4.888 2.449 -9.696 1.00 97.00 73 ALA A CA 1
ATOM 572 C C . ALA A 1 73 ? -4.518 2.711 -11.154 1.00 97.00 73 ALA A C 1
ATOM 574 O O . ALA A 1 73 ? -4.812 1.898 -12.035 1.00 97.00 73 ALA A O 1
ATOM 575 N N . GLU A 1 74 ? -3.858 3.828 -11.411 1.00 96.81 74 GLU A N 1
ATOM 576 C CA . GLU A 1 74 ? -3.258 4.143 -12.701 1.00 96.81 74 GLU A CA 1
ATOM 577 C C . GLU A 1 74 ? -1.912 4.823 -12.485 1.00 96.81 74 GLU A C 1
ATOM 579 O O . GLU A 1 74 ? -1.745 5.624 -11.563 1.00 96.81 74 GLU A O 1
ATOM 584 N N . GLY A 1 75 ? -0.943 4.524 -13.340 1.00 95.38 75 GLY A N 1
ATOM 585 C CA . GLY A 1 75 ? 0.350 5.178 -13.242 1.00 95.38 75 GLY A CA 1
ATOM 586 C C . GLY A 1 75 ? 1.306 4.849 -14.371 1.00 95.38 75 GLY A C 1
ATOM 587 O O . GLY A 1 75 ? 0.966 4.192 -15.358 1.00 95.38 75 GLY A O 1
ATOM 588 N N . ASP A 1 76 ? 2.511 5.373 -14.220 1.00 94.00 76 ASP A N 1
ATOM 589 C CA . ASP A 1 76 ? 3.566 5.393 -15.219 1.00 94.00 76 ASP A CA 1
ATOM 590 C C . ASP A 1 76 ? 4.876 4.954 -14.558 1.00 94.00 76 ASP A C 1
ATOM 592 O O . ASP A 1 76 ? 5.374 5.597 -13.631 1.00 94.00 76 ASP A O 1
ATOM 596 N N . ILE A 1 77 ? 5.405 3.823 -15.017 1.00 92.88 77 ILE A N 1
ATOM 597 C CA . ILE A 1 77 ? 6.715 3.305 -14.634 1.00 92.88 77 ILE A CA 1
ATOM 598 C C . ILE A 1 77 ? 7.733 3.923 -15.588 1.00 92.88 77 ILE A C 1
ATOM 600 O O . ILE A 1 77 ? 7.615 3.787 -16.809 1.00 92.88 77 ILE A O 1
ATOM 604 N N . LYS A 1 78 ? 8.747 4.593 -15.047 1.00 92.38 78 LYS A N 1
ATOM 605 C CA . LYS A 1 78 ? 9.820 5.184 -15.844 1.00 92.38 78 LYS A CA 1
ATOM 606 C C . LYS A 1 78 ? 10.761 4.095 -16.373 1.00 92.38 78 LYS A C 1
ATOM 608 O O . LYS A 1 78 ? 11.021 3.120 -15.666 1.00 92.38 78 LYS A O 1
ATOM 613 N N . PRO A 1 79 ? 11.300 4.253 -17.594 1.00 88.19 79 PRO A N 1
ATOM 614 C CA . PRO A 1 79 ? 12.355 3.379 -18.089 1.00 88.19 79 PRO A CA 1
ATOM 615 C C . PRO A 1 79 ? 13.565 3.408 -17.152 1.00 88.19 79 PRO A C 1
ATOM 617 O O . PRO A 1 79 ? 13.958 4.472 -16.670 1.00 88.19 79 PRO A O 1
ATOM 620 N N . GLY A 1 80 ? 14.181 2.254 -16.914 1.00 82.19 80 GLY A N 1
ATOM 621 C CA . GLY A 1 80 ? 15.323 2.164 -16.015 1.00 82.19 80 GLY A CA 1
ATOM 622 C C . GLY A 1 80 ? 15.940 0.768 -15.952 1.00 82.19 80 GLY A C 1
ATOM 623 O O . GLY A 1 80 ? 15.638 -0.085 -16.786 1.00 82.19 80 GLY A O 1
ATOM 624 N N . PRO A 1 81 ? 16.792 0.509 -14.947 1.00 73.88 81 PRO A N 1
ATOM 625 C CA . PRO A 1 81 ? 17.452 -0.788 -14.771 1.00 73.88 81 PRO A CA 1
ATOM 626 C C . PRO A 1 81 ? 16.484 -1.976 -14.654 1.00 73.88 81 PRO A C 1
ATOM 628 O O . PRO A 1 81 ? 16.850 -3.095 -14.995 1.00 73.88 81 PRO A O 1
ATOM 631 N N . MET A 1 82 ? 15.244 -1.723 -14.220 1.00 74.31 82 MET A N 1
ATOM 632 C CA . MET A 1 82 ? 14.185 -2.730 -14.076 1.00 74.31 82 MET A CA 1
ATOM 633 C C . MET A 1 82 ? 13.417 -3.020 -15.377 1.00 74.31 82 MET A C 1
ATOM 635 O O . MET A 1 82 ? 12.540 -3.879 -15.386 1.00 74.31 82 MET A O 1
ATOM 639 N N . GLY A 1 83 ? 13.715 -2.316 -16.477 1.00 81.69 83 GLY A N 1
ATOM 640 C CA . GLY A 1 83 ? 13.100 -2.553 -17.783 1.00 81.69 83 GLY A CA 1
ATOM 641 C C . GLY A 1 83 ? 12.657 -1.281 -18.518 1.00 81.69 83 GLY A C 1
ATOM 642 O O . GLY A 1 83 ? 12.929 -0.161 -18.081 1.00 81.69 83 GLY A O 1
ATOM 643 N N . PRO A 1 84 ? 11.951 -1.435 -19.653 1.00 85.88 84 PRO A N 1
ATOM 644 C CA . PRO A 1 84 ? 11.594 -0.324 -20.540 1.00 85.88 84 PRO A CA 1
ATOM 645 C C . PRO A 1 84 ? 10.559 0.655 -19.959 1.00 85.88 84 PRO A C 1
ATOM 647 O O . PRO A 1 84 ? 10.287 1.677 -20.583 1.00 85.88 84 PRO A O 1
ATOM 650 N N . GLY A 1 85 ? 9.993 0.378 -18.781 1.00 89.00 85 GLY A N 1
ATOM 651 C CA . GLY A 1 85 ? 8.909 1.169 -18.202 1.00 89.00 85 GLY A CA 1
ATOM 652 C C . GLY A 1 85 ? 7.593 1.023 -18.973 1.00 89.00 85 GLY A C 1
ATOM 653 O O . GLY A 1 85 ? 7.424 0.125 -19.800 1.00 89.00 85 GLY A O 1
ATOM 654 N N . GLY A 1 86 ? 6.637 1.900 -18.680 1.00 92.12 86 GLY A N 1
ATOM 655 C CA . GLY A 1 86 ? 5.337 1.947 -19.341 1.00 92.12 86 GLY A CA 1
ATOM 656 C C . GLY A 1 86 ? 4.186 2.259 -18.395 1.00 92.12 86 GLY A C 1
ATOM 657 O O . GLY A 1 86 ? 4.347 2.375 -17.181 1.00 92.12 86 GLY A O 1
ATOM 658 N N . LYS A 1 87 ? 2.991 2.385 -18.968 1.00 94.56 87 LYS A N 1
ATOM 659 C CA . LYS A 1 87 ? 1.775 2.606 -18.188 1.00 94.56 87 LYS A CA 1
ATOM 660 C C . LYS A 1 87 ? 1.303 1.316 -17.545 1.00 94.56 87 LYS A C 1
ATOM 662 O O . LYS A 1 87 ? 1.428 0.239 -18.130 1.00 94.56 87 LYS A O 1
ATOM 667 N N . PHE A 1 88 ? 0.704 1.451 -16.373 1.00 94.19 88 PHE A N 1
ATOM 668 C CA . PHE A 1 88 ? 0.002 0.362 -15.725 1.00 94.19 88 PHE A CA 1
ATOM 669 C C . PHE A 1 88 ? -1.365 0.822 -15.230 1.00 94.19 88 PHE A C 1
ATOM 671 O O . PHE A 1 88 ? -1.608 2.004 -14.977 1.00 94.19 88 PHE A O 1
ATOM 678 N N . THR A 1 89 ? -2.259 -0.146 -15.105 1.00 96.75 89 THR A N 1
ATOM 679 C CA . THR A 1 89 ? -3.556 0.020 -14.456 1.00 96.75 89 THR A CA 1
ATOM 680 C C . THR A 1 89 ? -3.746 -1.103 -13.455 1.00 96.75 89 THR A C 1
ATOM 682 O O . THR A 1 89 ? -3.198 -2.192 -13.631 1.00 96.75 89 THR A O 1
ATOM 685 N N . GLY A 1 90 ? -4.525 -0.855 -12.412 1.00 95.81 90 GLY A N 1
ATOM 686 C CA . GLY A 1 90 ? -4.819 -1.857 -11.406 1.00 95.81 90 GLY A CA 1
ATOM 687 C C . GLY A 1 90 ? -6.149 -1.645 -10.703 1.00 95.81 90 GLY A C 1
ATOM 688 O O . GLY A 1 90 ? -6.797 -0.603 -10.802 1.00 95.81 90 GLY A O 1
ATOM 689 N N . THR A 1 91 ? -6.594 -2.677 -10.005 1.00 97.88 91 THR A N 1
ATOM 690 C CA . THR A 1 91 ? -7.728 -2.619 -9.089 1.00 97.88 91 THR A CA 1
ATOM 691 C C . THR A 1 91 ? -7.305 -3.205 -7.756 1.00 97.88 91 THR A C 1
ATOM 693 O O . THR A 1 91 ? -6.985 -4.388 -7.687 1.00 97.88 91 THR A O 1
ATOM 696 N N . ASN A 1 92 ? -7.387 -2.391 -6.707 1.00 97.44 92 ASN A N 1
ATOM 697 C CA . ASN A 1 92 ? -7.022 -2.769 -5.348 1.00 97.44 92 ASN A CA 1
ATOM 698 C C . ASN A 1 92 ? -8.308 -2.978 -4.547 1.00 97.44 92 ASN A C 1
ATOM 700 O O . ASN A 1 92 ? -9.138 -2.070 -4.434 1.00 97.44 92 ASN A O 1
ATOM 704 N N . ARG A 1 93 ? -8.511 -4.181 -4.014 1.00 98.06 93 ARG A N 1
ATOM 705 C CA . ARG A 1 93 ? -9.604 -4.501 -3.090 1.00 98.06 93 ARG A CA 1
ATOM 706 C C . ARG A 1 93 ? -9.031 -4.591 -1.691 1.00 98.06 93 ARG A C 1
ATOM 708 O O . ARG A 1 93 ? -8.287 -5.515 -1.394 1.00 98.06 93 ARG A O 1
ATOM 715 N N . VAL A 1 94 ? -9.389 -3.624 -0.862 1.00 97.69 94 VAL A N 1
ATOM 716 C CA . VAL A 1 94 ? -8.808 -3.424 0.458 1.00 97.69 94 VAL A CA 1
ATOM 717 C C . VAL A 1 94 ? -9.870 -3.694 1.516 1.00 97.69 94 VAL A C 1
ATOM 719 O O . VAL A 1 94 ? -10.932 -3.062 1.510 1.00 97.69 94 VAL A O 1
ATOM 722 N N . GLN A 1 95 ? -9.595 -4.618 2.429 1.00 97.31 95 GLN A N 1
ATOM 723 C CA . GLN A 1 95 ? -10.524 -5.027 3.478 1.00 97.31 95 GLN A CA 1
ATOM 724 C C . GLN A 1 95 ? -9.800 -5.316 4.788 1.00 97.31 95 GLN A C 1
ATOM 726 O O . GLN A 1 95 ? -8.661 -5.770 4.798 1.00 97.31 95 GLN A O 1
ATOM 731 N N . TRP A 1 96 ? -10.476 -5.075 5.906 1.00 97.12 96 TRP A N 1
ATOM 732 C CA . TRP A 1 96 ? -9.964 -5.480 7.210 1.00 97.12 96 TRP A CA 1
ATOM 733 C C . TRP A 1 96 ? -10.004 -7.001 7.345 1.00 97.12 96 TRP A C 1
ATOM 735 O O . TRP A 1 96 ? -11.007 -7.629 7.005 1.00 97.12 96 TRP A O 1
ATOM 745 N N . MET A 1 97 ? -8.920 -7.579 7.857 1.00 95.44 97 MET A N 1
ATOM 746 C CA . MET A 1 97 ? -8.924 -8.943 8.369 1.00 95.44 97 MET A CA 1
ATOM 747 C C . MET A 1 97 ? -9.738 -9.000 9.664 1.00 95.44 97 MET A C 1
ATOM 749 O O . MET A 1 97 ? -9.789 -8.025 10.426 1.00 95.44 97 MET A O 1
ATOM 753 N N . ASP A 1 98 ? -10.336 -10.157 9.935 1.00 90.69 98 ASP A N 1
ATOM 754 C CA . ASP A 1 98 ? -11.004 -10.415 11.205 1.00 90.69 98 ASP A CA 1
ATOM 755 C C . ASP A 1 98 ? -10.076 -10.089 12.385 1.00 90.69 98 ASP A C 1
ATOM 757 O O . ASP A 1 98 ? -8.891 -10.421 12.400 1.00 90.69 98 ASP A O 1
ATOM 761 N N . GLY A 1 99 ? -10.623 -9.378 13.369 1.00 89.81 99 GLY A N 1
ATOM 762 C CA . GLY A 1 99 ? -9.869 -8.850 14.506 1.00 89.81 99 GLY A CA 1
ATOM 763 C C . GLY A 1 99 ? -9.362 -7.415 14.327 1.00 89.81 99 GLY A C 1
ATOM 764 O O . GLY A 1 99 ? -9.071 -6.773 15.329 1.00 89.81 99 GLY A O 1
ATOM 765 N N . GLY A 1 100 ? -9.323 -6.868 13.106 1.00 91.69 100 GLY A N 1
ATOM 766 C CA . GLY A 1 100 ? -9.012 -5.450 12.873 1.00 91.69 100 GLY A CA 1
ATOM 767 C C . GLY A 1 100 ? -7.550 -5.061 13.121 1.00 91.69 100 GLY A C 1
ATOM 768 O O . GLY A 1 100 ? -7.271 -3.898 13.393 1.00 91.69 100 GLY A O 1
ATOM 769 N N . PHE A 1 101 ? -6.627 -6.026 13.058 1.00 93.81 101 PHE A N 1
ATOM 770 C CA . PHE A 1 101 ? -5.182 -5.798 13.217 1.00 93.81 101 PHE A CA 1
ATOM 771 C C . PHE A 1 101 ? -4.469 -5.517 11.903 1.00 93.81 101 PHE A C 1
ATOM 773 O O . PHE A 1 101 ? -3.523 -4.736 11.868 1.00 93.81 101 PHE A O 1
ATOM 780 N N . PHE A 1 102 ? -4.935 -6.163 10.836 1.00 96.94 102 PHE A N 1
ATOM 781 C CA . PHE A 1 102 ? -4.309 -6.101 9.529 1.00 96.94 102 PHE A CA 1
ATOM 782 C C . PHE A 1 102 ? -5.336 -5.736 8.470 1.00 96.94 102 PHE A C 1
ATOM 784 O O . PHE A 1 102 ? -6.440 -6.285 8.430 1.00 96.94 102 PHE A O 1
ATOM 791 N N . LEU A 1 103 ? -4.952 -4.817 7.598 1.00 97.50 103 LEU A N 1
ATOM 792 C CA . LEU A 1 103 ? -5.685 -4.468 6.399 1.00 97.50 103 LEU A CA 1
ATOM 793 C C . LEU A 1 103 ? -5.089 -5.259 5.232 1.00 97.50 103 LEU A C 1
ATOM 795 O O . LEU A 1 103 ? -3.901 -5.151 4.943 1.00 97.50 103 LEU A O 1
ATOM 799 N N . VAL A 1 104 ? -5.911 -6.071 4.578 1.00 98.19 104 VAL A N 1
ATOM 800 C CA . VAL A 1 104 ? -5.509 -6.929 3.463 1.00 98.19 104 VAL A CA 1
ATOM 801 C C . VAL A 1 104 ? -5.891 -6.255 2.160 1.00 98.19 104 VAL A C 1
ATOM 803 O O . VAL A 1 104 ? -7.042 -5.852 1.978 1.00 98.19 104 VAL A O 1
ATOM 806 N N . THR A 1 105 ? -4.941 -6.171 1.239 1.00 98.12 105 THR A N 1
ATOM 807 C CA . THR A 1 105 ? -5.174 -5.681 -0.115 1.00 98.12 105 THR A CA 1
ATOM 808 C C . THR A 1 105 ? -4.961 -6.807 -1.108 1.00 98.12 105 THR A C 1
ATOM 810 O O . THR A 1 105 ? -3.904 -7.425 -1.131 1.00 98.12 105 THR A O 1
ATOM 813 N N . HIS A 1 106 ? -5.960 -7.051 -1.949 1.00 98.19 106 HIS A N 1
ATOM 814 C CA . HIS A 1 106 ? -5.825 -7.878 -3.141 1.00 98.19 106 HIS A CA 1
ATOM 815 C C . HIS A 1 106 ? -5.822 -6.979 -4.369 1.00 98.19 106 HIS A C 1
ATOM 817 O O . HIS A 1 106 ? -6.824 -6.320 -4.668 1.00 98.19 106 HIS A O 1
ATOM 823 N N . SER A 1 107 ? -4.707 -6.978 -5.082 1.00 96.62 107 SER A N 1
ATOM 824 C CA . SER A 1 107 ? -4.482 -6.143 -6.251 1.00 96.62 107 SER A CA 1
ATOM 825 C C . SER A 1 107 ? -4.447 -7.004 -7.506 1.00 96.62 107 SER A C 1
ATOM 827 O O . SER A 1 107 ? -3.777 -8.033 -7.559 1.00 96.62 107 SER A O 1
ATOM 829 N N . GLU A 1 108 ? -5.150 -6.564 -8.540 1.00 97.06 108 GLU A N 1
ATOM 830 C CA . GLU A 1 108 ? -4.998 -7.053 -9.911 1.00 97.06 108 GLU A CA 1
ATOM 831 C C . GLU A 1 108 ? -4.391 -5.922 -10.731 1.00 97.06 108 GLU A C 1
ATOM 833 O O . GLU A 1 108 ? -4.903 -4.804 -10.672 1.00 97.06 108 GLU A O 1
ATOM 838 N N . PHE A 1 109 ? -3.338 -6.183 -11.502 1.00 94.38 109 PHE A N 1
ATOM 839 C CA . PHE A 1 109 ? -2.687 -5.158 -12.314 1.00 94.38 109 PHE A CA 1
ATOM 840 C C . PHE A 1 109 ? -2.383 -5.642 -13.729 1.00 94.38 109 PHE A C 1
ATOM 842 O O . PHE A 1 109 ? -2.211 -6.832 -13.992 1.00 94.38 109 PHE A O 1
ATOM 849 N N . ILE A 1 110 ? -2.320 -4.687 -14.652 1.00 94.25 110 ILE A N 1
ATOM 850 C CA . ILE A 1 110 ? -1.918 -4.869 -16.044 1.00 94.25 110 ILE A CA 1
ATOM 851 C C . ILE A 1 110 ? -0.877 -3.797 -16.350 1.00 94.25 110 ILE A C 1
ATOM 853 O O . ILE A 1 110 ? -1.167 -2.606 -16.233 1.00 94.25 110 ILE A O 1
ATOM 857 N N . GLY A 1 111 ? 0.317 -4.219 -16.754 1.00 89.12 111 GLY A N 1
ATOM 858 C CA . GLY A 1 111 ? 1.410 -3.337 -17.159 1.00 89.12 111 GLY A CA 1
ATOM 859 C C . GLY A 1 111 ? 2.151 -3.863 -18.386 1.00 89.12 111 GLY A C 1
ATOM 860 O O . GLY A 1 111 ? 1.724 -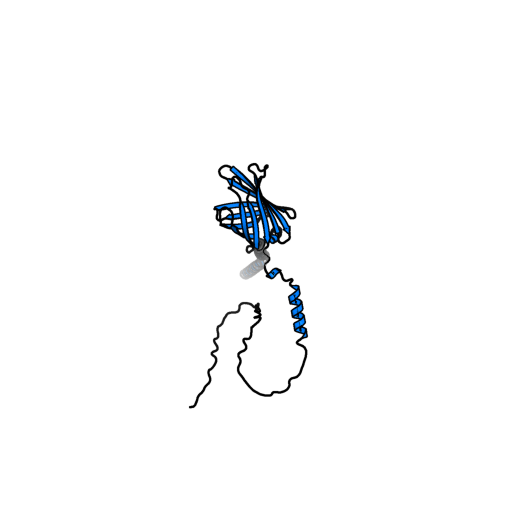4.823 -19.028 1.00 89.12 111 GLY A O 1
ATOM 861 N N . ALA A 1 112 ? 3.292 -3.247 -18.700 1.00 83.31 112 ALA A N 1
ATOM 862 C CA . ALA A 1 112 ? 4.116 -3.609 -19.859 1.00 83.31 112 ALA A CA 1
ATOM 863 C C . ALA A 1 112 ? 4.595 -5.075 -19.845 1.00 83.31 112 ALA A C 1
ATOM 865 O O . ALA A 1 112 ? 4.745 -5.686 -20.899 1.00 83.31 112 ALA A O 1
ATOM 866 N N . MET A 1 113 ? 4.778 -5.652 -18.654 1.00 79.56 113 MET A N 1
ATOM 867 C CA . MET A 1 113 ? 5.195 -7.047 -18.457 1.00 79.56 113 MET A CA 1
ATOM 868 C C . MET A 1 113 ? 4.022 -8.046 -18.462 1.00 79.56 113 MET A C 1
ATOM 870 O O . MET A 1 113 ? 4.221 -9.237 -18.241 1.00 79.56 113 MET A O 1
ATOM 874 N N . GLY A 1 114 ? 2.797 -7.577 -18.721 1.00 88.50 114 GLY A N 1
ATOM 875 C CA . GLY A 1 114 ? 1.582 -8.385 -18.722 1.00 88.50 114 GLY A CA 1
ATOM 876 C C . GLY A 1 114 ? 0.699 -8.149 -17.498 1.00 88.50 114 GLY A C 1
ATOM 877 O O . GLY A 1 114 ? 0.768 -7.111 -16.838 1.00 88.50 114 GLY A O 1
ATOM 878 N N . LYS A 1 115 ? -0.187 -9.114 -17.236 1.00 94.62 115 LYS A N 1
ATOM 879 C CA . LYS A 1 115 ? -1.105 -9.091 -16.091 1.00 94.62 115 LYS A CA 1
ATOM 880 C C . LYS A 1 115 ? -0.505 -9.830 -14.898 1.00 94.62 115 LYS A C 1
ATOM 882 O O . LYS A 1 115 ? 0.139 -10.860 -15.083 1.00 94.62 115 LYS A O 1
ATOM 887 N N . GLY A 1 116 ? -0.797 -9.357 -13.697 1.00 94.50 116 GLY A N 1
ATOM 888 C CA . GLY A 1 116 ? -0.384 -9.998 -12.457 1.00 94.50 116 GLY A CA 1
ATOM 889 C C . GLY A 1 116 ? -1.347 -9.714 -11.316 1.00 94.50 116 GLY A C 1
ATOM 890 O O . GLY A 1 116 ? -2.296 -8.933 -11.449 1.00 94.50 116 GLY A O 1
ATOM 891 N N . THR A 1 117 ? -1.106 -10.379 -10.194 1.00 97.12 117 THR A N 1
ATOM 892 C CA . THR A 1 117 ? -1.828 -10.131 -8.948 1.00 97.12 117 THR A CA 1
ATOM 893 C C . THR A 1 117 ? -0.857 -9.995 -7.792 1.00 97.12 117 THR A C 1
ATOM 895 O O . THR A 1 117 ? 0.188 -10.643 -7.778 1.00 97.12 117 THR A O 1
ATOM 898 N N . GLU A 1 118 ? -1.232 -9.196 -6.805 1.00 96.81 118 GLU A N 1
ATOM 899 C CA . GLU A 1 118 ? -0.493 -8.999 -5.563 1.00 96.81 118 GLU A CA 1
ATOM 900 C C . GLU A 1 118 ? -1.449 -9.140 -4.380 1.00 96.81 118 GLU A C 1
ATOM 902 O O . GLU A 1 118 ? -2.623 -8.773 -4.458 1.00 96.81 118 GLU A O 1
ATOM 907 N N . THR A 1 119 ? -0.955 -9.699 -3.281 1.00 98.25 119 THR A N 1
ATOM 908 C CA . THR A 1 119 ? -1.621 -9.610 -1.983 1.00 98.25 119 THR A CA 1
ATOM 909 C C . THR A 1 119 ? -0.682 -8.950 -0.996 1.00 98.25 119 THR A C 1
ATOM 911 O O . THR A 1 119 ? 0.476 -9.354 -0.893 1.00 98.25 119 THR A O 1
ATOM 914 N N . SER A 1 120 ? -1.190 -7.964 -0.265 1.00 97.50 120 SER A N 1
ATOM 915 C CA . SER A 1 120 ? -0.429 -7.276 0.766 1.00 97.50 120 SER A CA 1
ATOM 916 C C . SER A 1 120 ? -1.185 -7.122 2.074 1.00 97.50 120 SER A C 1
ATOM 918 O O . SER A 1 120 ? -2.419 -7.132 2.116 1.00 97.50 120 SER A O 1
ATOM 920 N N . TYR A 1 121 ? -0.418 -7.000 3.150 1.00 98.00 121 TYR A N 1
ATOM 921 C CA . TYR A 1 121 ? -0.881 -6.877 4.520 1.00 98.00 121 TYR A CA 1
ATOM 922 C C . TYR A 1 121 ? -0.299 -5.600 5.115 1.00 98.00 121 TYR A C 1
ATOM 924 O O . TYR A 1 121 ? 0.915 -5.436 5.174 1.00 98.00 121 TYR A O 1
ATOM 932 N N . MET A 1 122 ? -1.175 -4.701 5.556 1.00 97.69 122 MET A N 1
ATOM 933 C CA . MET A 1 122 ? -0.814 -3.482 6.271 1.00 97.69 122 MET A CA 1
ATOM 934 C C . MET A 1 122 ? -1.172 -3.612 7.743 1.00 97.69 122 MET A C 1
ATOM 936 O O . MET A 1 122 ? -2.303 -3.970 8.073 1.00 97.69 122 MET A O 1
ATOM 940 N N . GLY A 1 123 ? -0.235 -3.283 8.623 1.00 96.88 123 GLY A N 1
ATOM 941 C CA . GLY A 1 123 ? -0.416 -3.338 10.069 1.00 96.88 123 GLY A CA 1
ATOM 942 C C . GLY A 1 123 ? 0.279 -2.190 10.788 1.00 96.88 123 GLY A C 1
ATOM 943 O O . GLY A 1 123 ? 0.673 -1.188 10.185 1.00 96.88 123 GLY A O 1
ATOM 944 N N . TYR A 1 124 ? 0.410 -2.336 12.101 1.00 96.38 124 TYR A N 1
ATOM 945 C CA . TYR A 1 124 ? 1.128 -1.400 12.955 1.00 96.38 124 TYR A CA 1
ATOM 946 C C . TYR A 1 124 ? 1.875 -2.166 14.041 1.00 96.38 124 TYR A C 1
ATOM 948 O O . TYR A 1 124 ? 1.275 -2.973 14.755 1.00 96.38 124 TYR A O 1
ATOM 956 N N . ASP A 1 125 ? 3.171 -1.900 14.164 1.00 93.50 125 ASP A N 1
ATOM 957 C CA . ASP A 1 125 ? 4.005 -2.409 15.243 1.00 93.50 125 ASP A CA 1
ATOM 958 C C . ASP A 1 125 ? 4.041 -1.384 16.383 1.00 93.50 125 ASP A C 1
ATOM 960 O O . ASP A 1 125 ? 4.564 -0.277 16.241 1.00 93.50 125 ASP A O 1
ATOM 964 N N . SER A 1 126 ? 3.474 -1.754 17.532 1.00 90.12 126 SER A N 1
ATOM 965 C CA . SER A 1 126 ? 3.426 -0.896 18.722 1.00 90.12 126 SER A CA 1
ATOM 966 C C . SER A 1 126 ? 4.777 -0.738 19.428 1.00 90.12 126 SER A C 1
ATOM 968 O O . SER A 1 126 ? 4.951 0.234 20.168 1.00 90.12 126 SER A O 1
ATOM 970 N N . ASN A 1 127 ? 5.717 -1.667 19.235 1.00 90.62 127 ASN A N 1
ATOM 971 C CA . ASN A 1 127 ? 7.056 -1.592 19.821 1.00 90.62 127 ASN A CA 1
ATOM 972 C C . ASN A 1 127 ? 7.901 -0.577 19.053 1.00 90.62 127 ASN A C 1
ATOM 974 O O . ASN A 1 127 ? 8.445 0.353 19.651 1.00 90.62 127 ASN A O 1
ATOM 978 N N . ASP A 1 128 ? 7.922 -0.714 17.727 1.00 90.62 128 ASP A N 1
ATOM 979 C CA . ASP A 1 128 ? 8.710 0.147 16.841 1.00 90.62 128 ASP A CA 1
ATOM 980 C C . ASP A 1 128 ? 7.980 1.450 16.485 1.00 90.62 128 ASP A C 1
ATOM 982 O O . ASP A 1 128 ? 8.590 2.404 15.999 1.00 90.62 128 ASP A O 1
ATOM 986 N N . LYS A 1 129 ? 6.677 1.529 16.786 1.00 93.06 129 LYS A N 1
ATOM 987 C CA . LYS A 1 129 ? 5.790 2.669 16.503 1.00 93.06 129 LYS A CA 1
ATOM 988 C C . LYS A 1 129 ? 5.777 3.038 15.021 1.00 93.06 129 LYS A C 1
ATOM 990 O O . LYS A 1 129 ? 5.792 4.216 14.650 1.00 93.06 129 LYS A O 1
ATOM 995 N N . MET A 1 130 ? 5.761 2.017 14.172 1.00 95.81 130 MET A N 1
ATOM 996 C CA . MET A 1 130 ? 5.742 2.151 12.720 1.00 95.81 130 MET A CA 1
ATOM 997 C C . MET A 1 130 ? 4.631 1.301 12.125 1.00 95.81 130 MET A C 1
ATOM 999 O O . MET A 1 130 ? 4.274 0.248 12.648 1.00 95.81 130 MET A O 1
ATOM 1003 N N . TYR A 1 131 ? 4.096 1.751 10.996 1.00 97.44 131 TYR A N 1
ATOM 1004 C CA . TYR A 1 131 ? 3.243 0.897 10.185 1.00 97.44 131 TYR A CA 1
ATOM 1005 C C . TYR A 1 131 ? 4.093 -0.158 9.491 1.00 97.44 131 TYR A C 1
ATOM 1007 O O . TYR A 1 131 ? 5.252 0.091 9.154 1.00 97.44 131 TYR A O 1
ATOM 1015 N N . THR A 1 132 ? 3.513 -1.324 9.259 1.00 97.56 132 THR A N 1
ATOM 1016 C CA . THR A 1 132 ? 4.167 -2.425 8.552 1.00 97.56 132 THR A CA 1
ATOM 1017 C C . THR A 1 132 ? 3.427 -2.715 7.261 1.00 97.56 132 THR A C 1
ATOM 1019 O O . THR A 1 132 ? 2.208 -2.535 7.182 1.00 97.56 132 THR A O 1
ATOM 1022 N N . TYR A 1 133 ? 4.174 -3.118 6.244 1.00 97.62 133 TYR A N 1
ATOM 1023 C CA . TYR A 1 133 ? 3.662 -3.533 4.951 1.00 97.62 133 TYR A CA 1
ATOM 1024 C C . TYR A 1 133 ? 4.435 -4.760 4.491 1.00 97.62 133 TYR A C 1
ATOM 1026 O O . TYR A 1 133 ? 5.659 -4.709 4.407 1.00 97.62 133 TYR A O 1
ATOM 1034 N N . ASP A 1 134 ? 3.714 -5.818 4.149 1.00 97.50 134 ASP A N 1
ATOM 1035 C CA . ASP A 1 134 ? 4.266 -7.031 3.554 1.00 97.50 134 ASP A CA 1
ATOM 1036 C C . ASP A 1 134 ? 3.467 -7.369 2.298 1.00 97.50 134 ASP A C 1
ATOM 1038 O O . ASP A 1 134 ? 2.239 -7.458 2.368 1.00 97.50 134 ASP A O 1
ATOM 1042 N N . SER A 1 135 ? 4.126 -7.567 1.157 1.00 96.12 135 SER A N 1
ATOM 1043 C CA . SER A 1 135 ? 3.464 -7.932 -0.100 1.00 96.12 135 SER A CA 1
ATOM 1044 C C . SER A 1 135 ? 4.115 -9.111 -0.799 1.00 96.12 135 SER A C 1
ATOM 1046 O O . SER A 1 135 ? 5.306 -9.376 -0.654 1.00 96.12 135 SER A O 1
ATOM 1048 N N . PHE A 1 136 ? 3.296 -9.812 -1.582 1.00 95.88 136 PHE A N 1
ATOM 1049 C CA . PHE A 1 136 ? 3.699 -10.948 -2.400 1.00 95.88 136 PHE A CA 1
ATOM 1050 C C . PHE A 1 136 ? 2.948 -10.906 -3.726 1.00 95.88 136 PHE A C 1
ATOM 1052 O O . PHE A 1 136 ? 1.720 -10.744 -3.735 1.00 95.88 136 PHE A O 1
ATOM 1059 N N . ASN A 1 137 ? 3.651 -11.088 -4.843 1.00 93.62 137 ASN A N 1
ATOM 1060 C CA . ASN A 1 137 ? 3.036 -11.007 -6.165 1.00 93.62 137 ASN A CA 1
ATOM 1061 C C . ASN A 1 137 ? 3.351 -12.207 -7.074 1.00 93.62 137 ASN A C 1
ATOM 1063 O O . ASN A 1 137 ? 4.191 -13.061 -6.792 1.00 93.62 137 ASN A O 1
ATOM 1067 N N . THR A 1 138 ? 2.643 -12.281 -8.201 1.00 92.81 138 THR A N 1
ATOM 1068 C CA . THR A 1 138 ? 2.782 -13.362 -9.194 1.00 92.81 138 THR A CA 1
ATOM 1069 C C . THR A 1 138 ? 4.112 -13.369 -9.945 1.00 92.81 138 THR A C 1
ATOM 1071 O O . THR A 1 138 ? 4.368 -14.311 -10.689 1.00 92.81 138 THR A O 1
ATOM 1074 N N . LEU A 1 139 ? 4.940 -12.334 -9.787 1.00 87.00 139 LEU A N 1
ATOM 1075 C CA . LEU A 1 139 ? 6.287 -12.272 -10.356 1.00 87.00 139 LEU A CA 1
ATOM 1076 C C . LEU A 1 139 ? 7.328 -12.928 -9.431 1.00 87.00 139 LEU A C 1
ATOM 1078 O O . LEU A 1 139 ? 8.494 -13.025 -9.799 1.00 87.00 139 LEU A O 1
ATOM 1082 N N . GLY A 1 140 ? 6.903 -13.431 -8.264 1.00 87.94 140 GLY A N 1
ATOM 1083 C CA . GLY A 1 140 ? 7.781 -14.055 -7.275 1.00 87.94 140 GLY A CA 1
ATOM 1084 C C . GLY A 1 140 ? 8.483 -13.046 -6.368 1.00 87.94 140 GLY A C 1
ATOM 1085 O O . GLY A 1 140 ? 9.426 -13.417 -5.672 1.00 87.94 140 GLY A O 1
ATOM 1086 N N . GLU A 1 141 ? 8.038 -11.790 -6.374 1.00 88.00 141 GLU A N 1
ATOM 1087 C CA . GLU A 1 141 ? 8.568 -10.747 -5.504 1.00 88.00 141 GLU A CA 1
ATOM 1088 C C . GLU A 1 141 ? 7.892 -10.810 -4.133 1.00 88.00 141 GLU A C 1
ATOM 1090 O O . GLU A 1 141 ? 6.693 -11.095 -4.015 1.00 88.00 141 GLU A O 1
ATOM 1095 N N . ALA A 1 142 ? 8.693 -10.545 -3.105 1.00 92.00 142 ALA A N 1
ATOM 1096 C CA . ALA A 1 142 ? 8.256 -10.369 -1.735 1.00 92.00 142 ALA A CA 1
ATOM 1097 C C . ALA A 1 142 ? 8.919 -9.103 -1.198 1.00 92.00 142 ALA A C 1
ATOM 1099 O O . ALA A 1 142 ? 10.149 -9.016 -1.195 1.00 92.00 142 ALA A O 1
ATOM 1100 N N . ASP A 1 143 ? 8.112 -8.151 -0.747 1.00 92.06 143 ASP A N 1
ATOM 1101 C CA . ASP A 1 143 ? 8.595 -6.879 -0.226 1.00 92.06 143 ASP A CA 1
ATOM 1102 C C . ASP A 1 143 ? 8.121 -6.670 1.206 1.00 92.06 143 ASP A C 1
ATOM 1104 O O . ASP A 1 143 ? 7.004 -7.030 1.579 1.00 92.06 143 ASP A O 1
ATOM 1108 N N . HIS A 1 144 ? 8.991 -6.037 1.987 1.00 96.12 144 HIS A N 1
ATOM 1109 C CA . HIS A 1 144 ? 8.692 -5.543 3.319 1.00 96.12 144 HIS A CA 1
ATOM 1110 C C . HIS A 1 144 ? 8.978 -4.044 3.367 1.00 96.12 144 HIS A C 1
ATOM 1112 O O . HIS A 1 144 ? 10.006 -3.584 2.855 1.00 96.12 144 HIS A O 1
ATOM 1118 N N . ALA A 1 145 ? 8.090 -3.278 3.995 1.00 96.62 145 ALA A N 1
ATOM 1119 C CA . ALA A 1 145 ? 8.292 -1.855 4.197 1.00 96.62 145 ALA A CA 1
ATOM 1120 C C . ALA A 1 145 ? 7.782 -1.373 5.557 1.00 96.62 145 ALA A C 1
ATOM 1122 O O . ALA A 1 145 ? 6.750 -1.820 6.062 1.00 96.62 145 ALA A O 1
ATOM 1123 N N . ASN A 1 146 ? 8.469 -0.371 6.102 1.00 97.31 146 ASN A N 1
ATOM 1124 C CA . ASN A 1 146 ? 8.035 0.344 7.296 1.00 97.31 146 ASN A CA 1
ATOM 1125 C C . ASN A 1 146 ? 7.497 1.722 6.927 1.00 97.31 146 ASN A C 1
ATOM 1127 O O . ASN A 1 146 ? 8.105 2.464 6.151 1.00 97.31 146 ASN A O 1
ATOM 1131 N N . GLY A 1 147 ? 6.342 2.053 7.490 1.00 96.12 147 GLY A N 1
ATOM 1132 C CA . GLY A 1 147 ? 5.579 3.248 7.182 1.00 96.12 147 GLY A CA 1
ATOM 1133 C C . GLY A 1 147 ? 5.528 4.234 8.335 1.00 96.12 147 GLY A C 1
ATOM 1134 O O . GLY A 1 147 ? 5.407 3.863 9.505 1.00 96.12 147 GLY A O 1
ATOM 1135 N N . ASN A 1 148 ? 5.532 5.514 7.991 1.00 95.81 148 ASN A N 1
ATOM 1136 C CA . ASN A 1 148 ? 5.139 6.589 8.888 1.00 95.81 148 ASN A CA 1
ATOM 1137 C C . ASN A 1 148 ? 4.131 7.512 8.200 1.00 95.81 148 ASN A C 1
ATOM 1139 O O . ASN A 1 148 ? 4.027 7.530 6.971 1.00 95.81 148 ASN A O 1
ATOM 1143 N N . VAL A 1 149 ? 3.383 8.272 8.993 1.00 95.19 149 VAL A N 1
ATOM 1144 C CA . VAL A 1 149 ? 2.350 9.177 8.488 1.00 95.19 149 VAL A CA 1
ATOM 1145 C C . VAL A 1 149 ? 2.433 10.520 9.193 1.00 95.19 149 VAL A C 1
ATOM 1147 O O . VAL A 1 149 ? 2.319 10.602 10.417 1.00 95.19 149 VAL A O 1
ATOM 1150 N N . ASP A 1 150 ? 2.578 11.569 8.392 1.00 93.81 150 ASP A N 1
ATOM 1151 C CA . ASP A 1 150 ? 2.572 12.959 8.829 1.00 93.81 150 ASP A CA 1
ATOM 1152 C C . ASP A 1 150 ? 1.496 13.730 8.055 1.00 93.81 150 ASP A C 1
ATOM 1154 O O . ASP A 1 150 ? 1.548 13.857 6.827 1.00 93.81 150 ASP A O 1
ATOM 1158 N N . GLY A 1 151 ? 0.467 14.179 8.778 1.00 92.44 151 GLY A N 1
ATOM 1159 C CA . GLY A 1 151 ? -0.744 14.758 8.198 1.00 92.44 151 GLY A CA 1
ATOM 1160 C C . GLY A 1 151 ? -1.362 13.855 7.125 1.00 92.44 151 GLY A C 1
ATOM 1161 O O . GLY A 1 151 ? -1.802 12.742 7.410 1.00 92.44 151 GLY A O 1
ATOM 1162 N N . ASP A 1 152 ? -1.360 14.351 5.888 1.00 93.56 152 ASP A N 1
ATOM 1163 C CA . ASP A 1 152 ? -1.932 13.697 4.705 1.00 93.56 152 ASP A CA 1
ATOM 1164 C C . ASP A 1 152 ? -0.901 12.891 3.892 1.00 93.56 152 ASP A C 1
ATOM 1166 O O . ASP A 1 152 ? -1.196 12.430 2.785 1.00 93.56 152 ASP A O 1
ATOM 1170 N N . THR A 1 153 ? 0.327 12.745 4.399 1.00 97.06 153 THR A N 1
ATOM 1171 C CA . THR A 1 153 ? 1.432 12.098 3.681 1.00 97.06 153 THR A CA 1
ATOM 1172 C C . THR A 1 153 ? 1.883 10.835 4.400 1.00 97.06 153 THR A C 1
ATOM 1174 O O . THR A 1 153 ? 2.368 10.887 5.528 1.00 97.06 153 THR A O 1
ATOM 1177 N N . TRP A 1 154 ? 1.778 9.697 3.719 1.00 97.50 154 TRP A N 1
ATOM 1178 C CA . TRP A 1 154 ? 2.386 8.444 4.150 1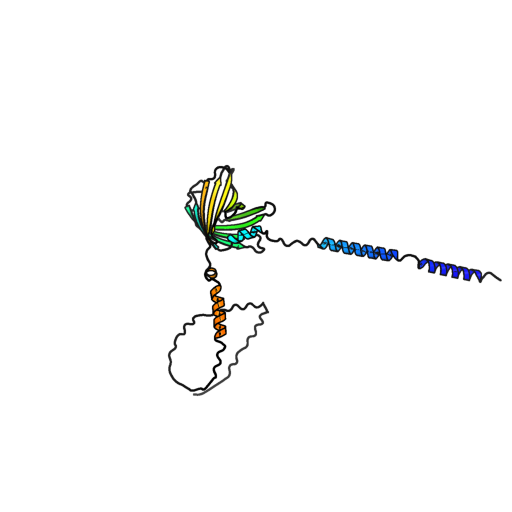.00 97.50 154 TRP A CA 1
ATOM 1179 C C . TRP A 1 154 ? 3.722 8.256 3.451 1.00 97.50 154 TRP A C 1
ATOM 1181 O O . TRP A 1 154 ? 3.833 8.459 2.241 1.00 97.50 154 TRP A O 1
ATOM 1191 N N . THR A 1 155 ? 4.726 7.836 4.207 1.00 97.44 155 THR A N 1
ATOM 1192 C CA . THR A 1 155 ? 6.041 7.484 3.677 1.00 97.44 155 THR A CA 1
ATOM 1193 C C . THR A 1 155 ? 6.372 6.070 4.103 1.00 97.44 155 THR A C 1
ATOM 1195 O O . THR A 1 155 ? 6.480 5.808 5.298 1.00 97.44 155 THR A O 1
ATOM 1198 N N . TRP A 1 156 ? 6.552 5.184 3.131 1.00 97.44 156 TRP A N 1
ATOM 1199 C CA . TRP A 1 156 ? 7.009 3.816 3.333 1.00 97.44 156 TRP A CA 1
ATOM 1200 C C . TRP A 1 156 ? 8.434 3.671 2.834 1.00 97.44 156 TRP A C 1
ATOM 1202 O O . TRP A 1 156 ? 8.778 4.204 1.778 1.00 97.44 156 TRP A O 1
ATOM 1212 N N . GLN A 1 157 ? 9.252 2.954 3.588 1.00 96.25 157 GLN A N 1
ATOM 1213 C CA . GLN A 1 157 ? 10.639 2.667 3.258 1.00 96.25 157 GLN A CA 1
ATOM 1214 C C . GLN A 1 157 ? 10.823 1.161 3.172 1.00 96.25 157 GLN A C 1
ATOM 1216 O O . GLN A 1 157 ? 10.435 0.451 4.097 1.00 96.25 157 GLN A O 1
ATOM 1221 N N . SER A 1 158 ? 11.410 0.697 2.076 1.00 94.50 158 SER A N 1
ATOM 1222 C CA . SER A 1 158 ? 11.735 -0.706 1.842 1.00 94.50 158 SER A CA 1
ATOM 1223 C C . SER A 1 158 ? 13.211 -0.866 1.505 1.00 94.50 158 SER A C 1
ATOM 1225 O O . SER A 1 158 ? 13.879 0.068 1.053 1.00 94.50 158 SER A O 1
ATOM 1227 N N . GLU A 1 159 ? 13.728 -2.071 1.710 1.00 91.94 159 GLU A N 1
ATOM 1228 C CA . GLU A 1 159 ? 15.054 -2.459 1.247 1.00 91.94 159 GLU A CA 1
ATOM 1229 C C . GLU A 1 159 ? 14.933 -3.759 0.460 1.00 91.94 159 GLU A C 1
ATOM 1231 O O . GLU A 1 159 ? 14.520 -4.786 0.995 1.00 91.94 159 GLU A O 1
ATOM 1236 N N . THR A 1 160 ? 15.319 -3.721 -0.812 1.00 84.50 160 THR A N 1
ATOM 1237 C CA . THR A 1 160 ? 15.262 -4.883 -1.699 1.00 84.50 160 THR A CA 1
ATOM 1238 C C . THR A 1 160 ? 16.683 -5.290 -2.060 1.00 84.50 160 THR A C 1
ATOM 1240 O O . THR A 1 160 ? 17.500 -4.478 -2.506 1.00 84.50 160 THR A O 1
ATOM 1243 N N . ARG A 1 161 ? 17.005 -6.570 -1.862 1.00 81.62 161 ARG A N 1
ATOM 1244 C CA . ARG A 1 161 ? 18.296 -7.127 -2.276 1.00 81.62 161 ARG A CA 1
ATOM 1245 C C . ARG A 1 161 ? 18.240 -7.510 -3.745 1.00 81.62 161 ARG A C 1
ATOM 1247 O O . ARG A 1 161 ? 17.440 -8.349 -4.144 1.00 81.62 161 ARG A O 1
ATOM 1254 N N . MET A 1 162 ? 19.135 -6.934 -4.531 1.00 75.81 162 MET A N 1
ATOM 1255 C CA . MET A 1 162 ? 19.287 -7.197 -5.953 1.00 75.81 162 MET A CA 1
ATOM 1256 C C . MET A 1 162 ? 20.691 -7.750 -6.201 1.00 75.81 162 MET A C 1
ATOM 1258 O O . MET A 1 162 ? 21.671 -7.018 -6.352 1.00 75.81 162 MET A O 1
ATOM 1262 N N . GLY A 1 163 ? 20.803 -9.080 -6.169 1.00 77.62 163 GLY A N 1
ATOM 1263 C CA . GLY A 1 163 ? 22.098 -9.760 -6.204 1.00 77.62 163 GLY A CA 1
ATOM 1264 C C . GLY A 1 163 ? 22.974 -9.357 -5.003 1.00 77.62 163 GLY A C 1
ATOM 1265 O O . GLY A 1 163 ? 22.527 -9.506 -3.866 1.00 77.62 163 GLY A O 1
ATOM 1266 N N . PRO A 1 164 ? 24.211 -8.863 -5.213 1.00 80.56 164 PRO A N 1
ATOM 1267 C CA . PRO A 1 164 ? 25.095 -8.441 -4.125 1.00 80.56 164 PRO A CA 1
ATOM 1268 C C . PRO A 1 164 ? 24.776 -7.043 -3.566 1.00 80.56 164 PRO A C 1
ATOM 1270 O O . PRO A 1 164 ? 25.401 -6.635 -2.590 1.00 80.56 164 PRO A O 1
ATOM 1273 N N . GLN A 1 165 ? 23.862 -6.288 -4.185 1.00 82.31 165 GLN A N 1
ATOM 1274 C CA . GLN A 1 165 ? 23.548 -4.912 -3.797 1.00 82.31 165 GLN A CA 1
ATOM 1275 C C . GLN A 1 165 ? 22.212 -4.837 -3.053 1.00 82.31 165 GLN A C 1
ATOM 1277 O O . GLN A 1 165 ? 21.269 -5.558 -3.374 1.00 82.31 165 GLN A O 1
ATOM 1282 N N . THR A 1 166 ? 22.118 -3.930 -2.084 1.00 88.06 166 THR A N 1
ATOM 1283 C CA . THR A 1 166 ? 20.849 -3.554 -1.449 1.00 88.06 166 THR A CA 1
ATOM 1284 C C . THR A 1 166 ? 20.412 -2.215 -2.022 1.00 88.06 166 THR A C 1
ATOM 1286 O O . THR A 1 166 ? 21.170 -1.250 -1.965 1.00 88.06 166 THR A O 1
ATOM 1289 N N . ILE A 1 167 ? 19.199 -2.155 -2.564 1.00 90.81 167 ILE A N 1
ATOM 1290 C CA . ILE A 1 167 ? 18.591 -0.927 -3.075 1.00 90.81 167 ILE A CA 1
ATOM 1291 C C . ILE A 1 167 ? 17.505 -0.495 -2.098 1.00 90.81 167 ILE A C 1
ATOM 1293 O O . ILE A 1 167 ? 16.696 -1.311 -1.655 1.00 90.81 167 ILE A O 1
ATOM 1297 N N . LYS A 1 168 ? 17.478 0.796 -1.769 1.00 94.00 168 LYS A N 1
ATOM 1298 C CA . LYS A 1 168 ? 16.442 1.379 -0.918 1.00 94.00 168 LYS A CA 1
ATOM 1299 C C . LYS A 1 168 ? 15.273 1.847 -1.767 1.00 94.00 168 LYS A C 1
ATOM 1301 O O . LYS A 1 168 ? 15.476 2.558 -2.750 1.00 94.00 168 LYS A O 1
ATOM 1306 N N . GLY A 1 169 ? 14.067 1.473 -1.370 1.00 94.44 169 GLY A N 1
ATOM 1307 C CA . GLY A 1 169 ? 12.813 1.952 -1.928 1.00 94.44 169 GLY A CA 1
ATOM 1308 C C . GLY A 1 169 ? 12.144 2.954 -0.992 1.00 94.44 169 GLY A C 1
ATOM 1309 O O . GLY A 1 169 ? 12.210 2.831 0.232 1.00 94.44 169 GLY A O 1
ATOM 1310 N N . ARG A 1 170 ? 11.487 3.961 -1.564 1.00 96.44 170 ARG A N 1
ATOM 1311 C CA . ARG A 1 170 ? 10.631 4.896 -0.834 1.00 96.44 170 ARG A CA 1
ATOM 1312 C C . ARG A 1 170 ? 9.335 5.107 -1.591 1.00 96.44 170 ARG A C 1
ATOM 1314 O O . ARG A 1 170 ? 9.348 5.657 -2.687 1.00 96.44 170 ARG A O 1
ATOM 1321 N N . LEU A 1 171 ? 8.219 4.725 -0.981 1.00 96.88 171 LEU A N 1
ATOM 1322 C CA . LEU A 1 171 ? 6.881 5.043 -1.466 1.00 96.88 171 LEU A CA 1
ATOM 1323 C C . LEU A 1 171 ? 6.334 6.234 -0.681 1.00 96.88 171 LEU A C 1
ATOM 1325 O O . LEU A 1 171 ? 6.180 6.171 0.536 1.00 96.88 171 LEU A O 1
ATOM 1329 N N . THR A 1 172 ? 5.986 7.306 -1.375 1.00 97.69 172 THR A N 1
ATOM 1330 C CA . THR A 1 172 ? 5.279 8.450 -0.804 1.00 97.69 172 THR A CA 1
ATOM 1331 C C . THR A 1 172 ? 3.853 8.460 -1.324 1.00 97.69 172 THR A C 1
ATOM 1333 O O . THR A 1 172 ? 3.633 8.598 -2.526 1.00 97.69 172 THR A O 1
ATOM 1336 N N . ILE A 1 173 ? 2.883 8.352 -0.422 1.00 97.75 173 ILE A N 1
ATOM 1337 C CA . ILE A 1 173 ? 1.461 8.502 -0.726 1.00 97.75 173 ILE A CA 1
ATOM 1338 C C . ILE A 1 173 ? 1.001 9.847 -0.180 1.00 97.75 173 ILE A C 1
ATOM 1340 O O . ILE A 1 173 ? 1.169 10.128 1.004 1.00 97.75 173 ILE A O 1
ATOM 1344 N N . LYS A 1 174 ? 0.384 10.667 -1.027 1.00 97.50 174 LYS A N 1
ATOM 1345 C CA . LYS A 1 174 ? -0.214 11.944 -0.641 1.00 97.50 174 LYS A CA 1
ATOM 1346 C C . LYS A 1 174 ? -1.721 11.885 -0.834 1.00 97.50 174 LYS A C 1
ATOM 1348 O O . LYS A 1 174 ? -2.203 11.821 -1.969 1.00 97.50 174 LYS A O 1
ATOM 1353 N N . VAL A 1 175 ? -2.459 11.933 0.269 1.00 96.44 175 VAL A N 1
ATOM 1354 C CA . VAL A 1 175 ? -3.921 11.994 0.267 1.00 96.44 175 VAL A CA 1
ATOM 1355 C C . VAL A 1 175 ? -4.352 13.319 -0.359 1.00 96.44 175 VAL A C 1
ATOM 1357 O O . VAL A 1 175 ? -3.926 14.391 0.059 1.00 96.44 175 VAL A O 1
ATOM 1360 N N . LEU A 1 176 ? -5.174 13.246 -1.407 1.00 94.75 176 LEU A N 1
ATOM 1361 C CA . LEU A 1 176 ? -5.716 14.429 -2.086 1.00 94.75 176 LEU A CA 1
ATOM 1362 C C . LEU A 1 176 ? -7.141 14.731 -1.625 1.00 94.75 176 LEU A C 1
ATOM 1364 O O . LEU A 1 176 ? -7.563 15.881 -1.570 1.00 94.75 176 LEU A O 1
ATOM 1368 N N . SER A 1 177 ? -7.914 13.678 -1.367 1.00 94.06 177 SER A N 1
ATOM 1369 C CA . SER A 1 177 ? -9.299 13.752 -0.913 1.00 94.06 177 SER A CA 1
ATOM 1370 C C . SER A 1 177 ? -9.721 12.428 -0.273 1.00 94.06 177 SER A C 1
ATOM 1372 O O . SER A 1 177 ? -8.997 11.432 -0.333 1.00 94.06 177 SER A O 1
ATOM 1374 N N . ALA A 1 178 ? -10.956 12.369 0.232 1.00 92.69 178 ALA A N 1
ATOM 1375 C CA . ALA A 1 178 ? -11.568 11.141 0.748 1.00 92.69 178 ALA A CA 1
ATOM 1376 C C . ALA A 1 178 ? -11.639 9.976 -0.268 1.00 92.69 178 ALA A C 1
ATOM 1378 O O . ALA A 1 178 ? -11.906 8.841 0.120 1.00 92.69 178 ALA A O 1
ATOM 1379 N N . THR A 1 179 ? -11.442 10.243 -1.565 1.00 94.88 179 THR A N 1
ATOM 1380 C CA . THR A 1 179 ? -11.577 9.241 -2.639 1.00 94.88 179 THR A CA 1
ATOM 1381 C C . THR A 1 179 ? -10.415 9.238 -3.627 1.00 94.88 179 THR A C 1
ATOM 1383 O O . THR A 1 179 ? -10.512 8.582 -4.659 1.00 94.88 179 THR A O 1
ATOM 1386 N N . ALA A 1 180 ? -9.327 9.956 -3.344 1.00 96.56 180 ALA A N 1
ATOM 1387 C CA . ALA A 1 180 ? -8.167 9.987 -4.226 1.00 96.56 180 ALA A CA 1
ATOM 1388 C C . ALA A 1 180 ? -6.873 10.265 -3.462 1.00 96.56 180 ALA A C 1
ATOM 1390 O O . ALA A 1 180 ? -6.842 11.150 -2.601 1.00 96.56 180 ALA A O 1
ATOM 1391 N N . TYR A 1 181 ? -5.803 9.583 -3.854 1.00 97.56 181 TYR A N 1
ATOM 1392 C CA . TYR A 1 181 ? -4.437 9.877 -3.436 1.00 97.56 181 TYR A CA 1
ATOM 1393 C C . TYR A 1 181 ? -3.475 9.709 -4.609 1.00 97.56 181 TYR A C 1
ATOM 1395 O O . TYR A 1 181 ? -3.731 8.930 -5.525 1.00 97.56 181 TYR A O 1
ATOM 1403 N N . ASN A 1 182 ? -2.364 10.438 -4.568 1.00 97.44 182 ASN A N 1
ATOM 1404 C CA . ASN A 1 182 ? -1.237 10.192 -5.459 1.00 97.44 182 ASN A CA 1
ATOM 1405 C C . ASN A 1 182 ? -0.218 9.315 -4.748 1.00 97.44 182 ASN A C 1
ATOM 1407 O O . ASN A 1 182 ? -0.047 9.432 -3.534 1.00 97.44 182 ASN A O 1
ATOM 1411 N N . PHE A 1 183 ? 0.493 8.497 -5.506 1.00 97.31 183 PHE A N 1
ATOM 1412 C CA . PHE A 1 183 ? 1.635 7.750 -5.009 1.00 97.31 183 PHE A CA 1
ATOM 1413 C C . PHE A 1 183 ? 2.843 7.986 -5.913 1.00 97.31 183 PHE A C 1
ATOM 1415 O O . PHE A 1 183 ? 2.723 8.164 -7.126 1.00 97.31 183 PHE A O 1
ATOM 1422 N N . LYS A 1 184 ? 4.021 8.006 -5.300 1.00 97.19 184 LYS A N 1
ATOM 1423 C CA . LYS A 1 184 ? 5.307 8.108 -5.980 1.00 97.19 184 LYS A CA 1
ATOM 1424 C C . LYS A 1 184 ? 6.264 7.125 -5.341 1.00 97.19 184 LYS A C 1
ATOM 1426 O O . LYS A 1 184 ? 6.418 7.144 -4.125 1.00 97.19 184 LYS A O 1
ATOM 1431 N N . PHE A 1 185 ? 6.903 6.296 -6.145 1.00 95.50 185 PHE A N 1
ATOM 1432 C CA . PHE A 1 185 ? 7.921 5.371 -5.690 1.00 95.50 185 PHE A CA 1
ATOM 1433 C C . PHE A 1 185 ? 9.283 5.764 -6.251 1.00 95.50 185 PHE A C 1
ATOM 1435 O O . PHE A 1 185 ? 9.453 6.023 -7.448 1.00 95.50 185 PHE A O 1
ATOM 1442 N N . GLU A 1 186 ? 10.254 5.818 -5.354 1.00 94.75 186 GLU A N 1
ATOM 1443 C CA . GLU A 1 186 ? 11.625 6.200 -5.629 1.00 94.75 186 GLU A CA 1
ATOM 1444 C C . GLU A 1 186 ? 12.571 5.089 -5.200 1.00 94.75 186 GLU A C 1
ATOM 1446 O O . GLU A 1 186 ? 12.347 4.433 -4.186 1.00 94.75 186 GLU A O 1
ATOM 1451 N N . MET A 1 187 ? 13.655 4.919 -5.947 1.00 92.88 187 MET A N 1
ATOM 1452 C CA . MET A 1 187 ? 14.739 4.014 -5.589 1.00 92.88 187 MET A CA 1
ATOM 1453 C C . MET A 1 187 ? 16.042 4.787 -5.408 1.00 92.88 187 MET A C 1
ATOM 1455 O O . MET A 1 187 ? 16.299 5.780 -6.097 1.00 92.88 187 MET A O 1
ATOM 1459 N N . SER A 1 188 ? 16.879 4.308 -4.496 1.00 92.25 188 SER A N 1
ATOM 1460 C CA . SER A 1 188 ? 18.181 4.888 -4.201 1.00 92.25 188 SER A CA 1
ATOM 1461 C C . SER A 1 188 ? 19.217 3.795 -3.906 1.00 92.25 188 SER A C 1
ATOM 1463 O O . SER A 1 188 ? 18.998 2.985 -3.002 1.00 92.25 188 SER A O 1
ATOM 1465 N N . PRO A 1 189 ? 20.349 3.752 -4.636 1.00 88.56 189 PRO A N 1
ATOM 1466 C CA . PRO A 1 189 ? 21.444 2.825 -4.339 1.00 88.56 189 PRO A CA 1
ATOM 1467 C C . PRO A 1 189 ? 22.210 3.174 -3.053 1.00 88.56 189 PRO A C 1
ATOM 1469 O O . PRO A 1 189 ? 22.777 2.294 -2.415 1.00 88.56 189 PRO A O 1
ATOM 1472 N N . ASP A 1 190 ? 22.249 4.456 -2.683 1.00 86.69 190 ASP A N 1
ATOM 1473 C CA . ASP A 1 190 ? 23.052 5.013 -1.582 1.00 86.69 190 ASP A CA 1
ATOM 1474 C C . ASP A 1 190 ? 22.198 5.556 -0.416 1.00 86.69 190 ASP A C 1
ATOM 1476 O O . ASP A 1 190 ? 22.715 5.852 0.662 1.00 86.69 190 ASP A O 1
ATOM 1480 N N . GLY A 1 191 ? 20.881 5.669 -0.603 1.00 86.00 191 GLY A N 1
ATOM 1481 C CA . GLY A 1 191 ? 19.942 6.279 0.339 1.00 86.00 191 GLY A CA 1
ATOM 1482 C C . GLY A 1 191 ? 19.913 7.810 0.303 1.00 86.00 191 GLY A C 1
ATOM 1483 O O . GLY A 1 191 ? 19.146 8.416 1.057 1.00 86.00 191 GLY A O 1
ATOM 1484 N N . THR A 1 192 ? 20.711 8.450 -0.554 1.00 87.56 192 THR A N 1
ATOM 1485 C CA . THR A 1 192 ? 20.820 9.914 -0.654 1.00 87.56 192 THR A CA 1
ATOM 1486 C C . THR A 1 192 ? 20.334 10.423 -2.008 1.00 87.56 192 THR A C 1
ATOM 1488 O O . THR A 1 192 ? 19.613 11.421 -2.062 1.00 87.56 192 THR A O 1
ATOM 1491 N N . THR A 1 193 ? 20.639 9.709 -3.091 1.00 90.38 193 THR A N 1
ATOM 1492 C CA . THR A 1 193 ? 20.207 10.032 -4.451 1.00 90.38 193 THR A CA 1
ATOM 1493 C C . THR A 1 193 ? 18.955 9.234 -4.795 1.00 90.38 193 THR A C 1
ATOM 1495 O O . THR A 1 193 ? 19.022 8.031 -5.052 1.00 90.38 193 THR A O 1
ATOM 1498 N N . TRP A 1 194 ? 17.799 9.898 -4.795 1.00 92.62 194 TRP A N 1
ATOM 1499 C CA . TRP A 1 194 ? 16.498 9.270 -5.038 1.00 92.62 194 TRP A CA 1
ATOM 1500 C C . TRP A 1 194 ? 16.038 9.496 -6.477 1.00 92.62 194 TRP A C 1
ATOM 1502 O O . TRP A 1 194 ? 15.842 10.632 -6.906 1.00 92.62 194 TRP A O 1
ATOM 1512 N N . ASN A 1 195 ? 15.831 8.407 -7.214 1.00 92.31 195 ASN A N 1
ATOM 1513 C CA . ASN A 1 195 ? 15.312 8.437 -8.577 1.00 92.31 195 ASN A CA 1
ATOM 1514 C C . ASN A 1 195 ? 13.852 7.997 -8.575 1.00 92.31 195 ASN A C 1
ATOM 1516 O O . ASN A 1 195 ? 13.528 6.944 -8.032 1.00 92.31 195 ASN A O 1
ATOM 1520 N N . THR A 1 196 ? 12.968 8.783 -9.191 1.00 94.62 196 THR A N 1
ATOM 1521 C CA . THR A 1 196 ? 11.557 8.398 -9.340 1.00 94.62 196 THR A CA 1
ATOM 1522 C C . THR A 1 196 ? 11.435 7.292 -10.382 1.00 94.62 196 THR A C 1
ATOM 1524 O O . THR A 1 196 ? 11.781 7.488 -11.545 1.00 94.62 196 THR A O 1
ATOM 1527 N N . VAL A 1 197 ? 10.937 6.136 -9.949 1.00 92.88 197 VAL A N 1
ATOM 1528 C CA . VAL A 1 197 ? 10.757 4.942 -10.788 1.00 92.88 197 VAL A CA 1
ATOM 1529 C C . VAL A 1 197 ? 9.298 4.773 -11.180 1.00 92.88 197 VAL A C 1
ATOM 1531 O O . VAL A 1 197 ? 9.007 4.303 -12.275 1.00 92.88 197 VAL A O 1
ATOM 1534 N N . LEU A 1 198 ? 8.375 5.181 -10.314 1.00 93.81 198 LEU A N 1
ATOM 1535 C CA . LEU A 1 198 ? 6.949 5.031 -10.548 1.00 93.81 198 LEU A CA 1
ATOM 1536 C C . LEU A 1 198 ? 6.185 6.213 -9.957 1.00 93.81 198 LEU A C 1
ATOM 1538 O O . LEU A 1 198 ? 6.479 6.679 -8.858 1.00 93.81 198 LEU A O 1
ATOM 1542 N N . GLU A 1 199 ? 5.171 6.670 -10.675 1.00 96.31 199 GLU A N 1
ATOM 1543 C CA . GLU A 1 199 ? 4.220 7.662 -10.189 1.00 96.31 199 GLU A CA 1
ATOM 1544 C C . GLU A 1 199 ? 2.813 7.327 -10.667 1.00 96.31 199 GLU A C 1
ATOM 1546 O O . GLU A 1 199 ? 2.622 6.749 -11.739 1.00 96.31 199 GLU A O 1
ATOM 1551 N N . GLY A 1 200 ? 1.817 7.699 -9.878 1.00 96.50 200 GLY A N 1
ATOM 1552 C CA . GLY A 1 200 ? 0.441 7.469 -10.260 1.00 96.50 200 GLY A CA 1
ATOM 1553 C C . GLY A 1 200 ? -0.562 7.984 -9.250 1.00 96.50 200 GLY A C 1
ATOM 1554 O O . GLY A 1 200 ? -0.248 8.749 -8.330 1.00 96.50 200 GLY A O 1
ATOM 1555 N N . LYS A 1 201 ? -1.800 7.571 -9.473 1.00 97.56 201 LYS A N 1
ATOM 1556 C CA . LYS A 1 201 ? -2.958 7.983 -8.705 1.00 97.56 201 LYS A CA 1
ATOM 1557 C C . LYS A 1 201 ? -3.886 6.802 -8.497 1.00 97.56 201 LYS A C 1
ATOM 1559 O O . LYS A 1 201 ? -4.196 6.069 -9.432 1.00 97.56 201 LYS A O 1
ATOM 1564 N N . ASP A 1 202 ? -4.415 6.720 -7.288 1.00 96.88 202 ASP A N 1
ATOM 1565 C CA . ASP A 1 202 ? -5.500 5.812 -6.966 1.00 96.88 202 ASP A CA 1
ATOM 1566 C C . ASP A 1 202 ? -6.777 6.608 -6.731 1.00 96.88 202 ASP A C 1
ATOM 1568 O O . ASP A 1 202 ? -6.789 7.646 -6.062 1.00 96.88 202 ASP A O 1
ATOM 1572 N N . THR A 1 203 ? -7.878 6.104 -7.282 1.00 97.69 203 THR A N 1
ATOM 1573 C CA . THR A 1 203 ? -9.214 6.677 -7.112 1.00 97.69 203 THR A CA 1
ATOM 1574 C C . THR A 1 203 ? -10.183 5.619 -6.603 1.00 97.69 203 THR A C 1
ATOM 1576 O O . THR A 1 203 ? -10.281 4.520 -7.150 1.00 97.69 203 THR A O 1
ATOM 1579 N N . LYS A 1 204 ? -10.933 5.945 -5.551 1.00 96.00 204 LYS A N 1
ATOM 1580 C CA . LYS A 1 204 ? -11.882 5.028 -4.921 1.00 96.00 204 LYS A CA 1
ATOM 1581 C C . LYS A 1 204 ? -13.046 4.770 -5.872 1.00 96.00 204 LYS A C 1
ATOM 1583 O O . LYS A 1 204 ? -13.714 5.703 -6.320 1.00 96.00 204 LYS A O 1
ATOM 1588 N N . LYS A 1 205 ? -13.327 3.501 -6.163 1.00 92.81 205 LYS A N 1
ATOM 1589 C CA . LYS A 1 205 ? -14.528 3.104 -6.900 1.00 92.81 205 LYS A CA 1
ATOM 1590 C C . LYS A 1 205 ? -15.719 3.304 -5.972 1.00 92.81 205 LYS A C 1
ATOM 1592 O O . LYS A 1 205 ? -15.909 2.568 -5.005 1.00 92.81 205 LYS A O 1
ATOM 1597 N N . LEU A 1 206 ? -16.516 4.329 -6.251 1.00 79.00 206 LEU A N 1
ATOM 1598 C CA . LEU A 1 206 ? -17.767 4.552 -5.539 1.00 79.00 206 LEU A CA 1
ATOM 1599 C C . LEU A 1 206 ? -18.725 3.410 -5.880 1.00 79.00 206 LEU A C 1
ATOM 1601 O O . LEU A 1 206 ? -19.152 3.268 -7.026 1.00 79.00 206 LEU A O 1
ATOM 1605 N N . SER A 1 207 ? -19.074 2.592 -4.889 1.00 58.56 207 SER A N 1
ATOM 1606 C CA . SER A 1 207 ? -20.199 1.678 -5.038 1.00 58.56 207 SER A CA 1
ATOM 1607 C C . SER A 1 207 ? -21.497 2.491 -5.065 1.00 58.56 207 SER A C 1
ATOM 1609 O O . SER A 1 207 ? -21.646 3.500 -4.368 1.00 58.56 207 SER A O 1
ATOM 1611 N N . TRP A 1 208 ? -22.457 2.060 -5.886 1.00 46.41 208 TRP A N 1
ATOM 1612 C CA . TRP A 1 208 ? -23.759 2.720 -6.055 1.00 46.41 208 TRP A CA 1
ATOM 1613 C C . TRP A 1 208 ? -24.501 2.953 -4.721 1.00 46.41 208 TRP A C 1
ATOM 1615 O O . TRP A 1 208 ? -25.244 3.923 -4.581 1.00 46.41 208 TRP A O 1
ATOM 1625 N N . ALA A 1 209 ? -24.225 2.124 -3.707 1.00 50.94 209 ALA A N 1
ATOM 1626 C CA . ALA A 1 209 ? -24.785 2.225 -2.359 1.00 50.94 209 ALA A CA 1
ATOM 1627 C C . ALA A 1 209 ? -24.412 3.518 -1.604 1.00 50.94 209 ALA A C 1
ATOM 1629 O O . ALA A 1 209 ? -25.128 3.912 -0.686 1.00 50.94 209 ALA A O 1
ATOM 1630 N N . THR A 1 210 ? -23.337 4.208 -1.994 1.00 46.97 210 THR A N 1
ATOM 1631 C CA . THR A 1 210 ? -22.876 5.442 -1.331 1.00 46.97 210 THR A CA 1
ATOM 1632 C C . THR A 1 210 ? -23.346 6.712 -2.055 1.00 46.97 210 THR A C 1
ATOM 1634 O O . THR A 1 210 ? -23.085 7.819 -1.590 1.00 46.97 210 THR A O 1
ATOM 1637 N N . ARG A 1 211 ? -24.051 6.582 -3.192 1.00 46.19 211 ARG A N 1
ATOM 1638 C CA . ARG A 1 211 ? -24.485 7.723 -4.022 1.00 46.19 211 ARG A CA 1
ATOM 1639 C C . ARG A 1 211 ? -25.826 8.327 -3.603 1.00 46.19 211 ARG A C 1
ATOM 1641 O O . ARG A 1 211 ? -26.144 9.435 -4.022 1.00 46.19 211 ARG A O 1
ATOM 1648 N N . PHE A 1 212 ? -26.593 7.638 -2.763 1.00 42.34 212 PHE A N 1
ATOM 1649 C CA . PHE A 1 212 ? -27.828 8.182 -2.211 1.00 42.34 212 PHE A CA 1
ATOM 1650 C C . PHE A 1 212 ? -27.585 8.674 -0.783 1.00 42.34 212 PHE A C 1
ATOM 1652 O O . PHE A 1 212 ? -27.301 7.858 0.099 1.00 42.34 212 PHE A O 1
ATOM 1659 N N . PRO A 1 213 ? -27.700 9.986 -0.503 1.00 40.88 213 PRO A N 1
ATOM 1660 C CA . PRO A 1 213 ? -27.773 10.432 0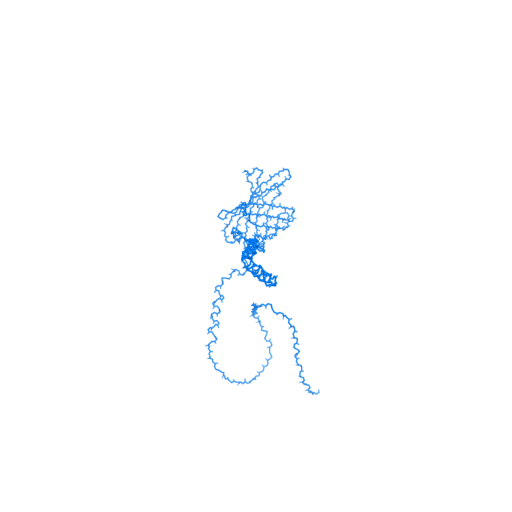.875 1.00 40.88 213 PRO A CA 1
ATOM 1661 C C . PRO A 1 213 ? -28.976 9.734 1.511 1.00 40.88 213 PRO A C 1
ATOM 1663 O O . PRO A 1 213 ? -30.092 9.806 0.994 1.00 40.88 213 PRO A O 1
ATOM 1666 N N . ARG A 1 214 ? -28.756 9.078 2.656 1.00 46.94 214 ARG A N 1
ATOM 1667 C CA . ARG A 1 214 ? -29.775 8.366 3.454 1.00 46.94 214 ARG A CA 1
ATOM 1668 C C . ARG A 1 214 ? -31.015 9.213 3.815 1.00 46.94 214 ARG A C 1
ATOM 1670 O O . ARG A 1 214 ? -31.966 8.681 4.364 1.00 46.94 214 ARG A O 1
ATOM 1677 N N . ARG A 1 215 ? -31.040 10.505 3.465 1.00 45.91 215 ARG A N 1
ATOM 1678 C CA . ARG A 1 215 ? -32.137 11.448 3.709 1.00 45.91 215 ARG A CA 1
ATOM 1679 C C . ARG A 1 215 ? -33.434 11.185 2.937 1.00 45.91 215 ARG A C 1
ATOM 1681 O O . ARG A 1 215 ? -34.451 11.705 3.368 1.00 45.91 215 ARG A O 1
ATOM 1688 N N . CYS A 1 216 ? -33.444 10.431 1.833 1.00 44.25 216 CYS A N 1
ATOM 1689 C CA . CYS A 1 216 ? -34.699 10.228 1.085 1.00 44.25 216 CYS A CA 1
ATOM 1690 C C . CYS A 1 216 ? -35.610 9.133 1.673 1.00 44.25 216 CYS A C 1
ATOM 1692 O O . CYS A 1 216 ? -36.827 9.233 1.542 1.00 44.25 216 CYS A O 1
ATOM 1694 N N . CYS A 1 217 ? -35.066 8.112 2.347 1.00 46.16 217 CYS A N 1
ATOM 1695 C CA . CYS A 1 217 ? -35.891 7.004 2.857 1.00 46.16 217 CYS A CA 1
ATOM 1696 C C . CYS A 1 217 ? -36.698 7.366 4.117 1.00 46.16 217 CYS A C 1
ATOM 1698 O O . CYS A 1 217 ? -37.790 6.828 4.322 1.00 46.16 217 CYS A O 1
ATOM 1700 N N . ASP A 1 218 ? -36.221 8.317 4.924 1.00 43.84 218 ASP A N 1
ATOM 1701 C CA . ASP A 1 218 ? -36.936 8.743 6.134 1.00 43.84 218 ASP A CA 1
ATOM 1702 C C . ASP A 1 218 ? -38.188 9.574 5.796 1.00 43.84 218 ASP A C 1
ATOM 1704 O O . ASP A 1 218 ? -39.211 9.474 6.474 1.00 43.84 218 ASP A O 1
ATOM 1708 N N . THR A 1 219 ? -38.163 10.339 4.698 1.00 45.28 219 THR A N 1
ATOM 1709 C CA . THR A 1 219 ? -39.303 11.169 4.274 1.00 45.28 219 THR A CA 1
ATOM 1710 C C . THR A 1 219 ? -40.446 10.340 3.677 1.00 45.28 219 THR A C 1
ATOM 1712 O O . THR A 1 219 ? -41.613 10.641 3.921 1.00 45.28 219 THR A O 1
ATOM 1715 N N . VAL A 1 220 ? -40.142 9.253 2.955 1.00 46.53 220 VAL A N 1
ATOM 1716 C CA . VAL A 1 220 ? -41.173 8.375 2.361 1.00 46.53 220 VAL A CA 1
ATOM 1717 C C . VAL A 1 220 ? -41.923 7.587 3.442 1.00 46.53 220 VAL A C 1
ATOM 1719 O O . VAL A 1 220 ? -43.144 7.447 3.376 1.00 46.53 220 VAL A O 1
ATOM 1722 N N . THR A 1 221 ? -41.226 7.161 4.499 1.00 46.94 221 THR A N 1
ATOM 1723 C CA . THR A 1 221 ? -41.848 6.429 5.616 1.00 46.94 221 THR A CA 1
ATOM 1724 C C . THR A 1 221 ? -42.823 7.307 6.417 1.00 46.94 221 THR A C 1
ATOM 1726 O O . THR A 1 221 ? -43.839 6.813 6.909 1.00 46.94 221 THR A O 1
ATOM 1729 N N . ALA A 1 222 ? -42.571 8.618 6.510 1.00 42.66 222 ALA A N 1
ATOM 1730 C CA . ALA A 1 222 ? -43.479 9.559 7.169 1.00 42.66 222 ALA A CA 1
ATOM 1731 C C . ALA A 1 222 ? -44.750 9.842 6.342 1.00 42.66 222 ALA A C 1
ATOM 1733 O O . ALA A 1 222 ? -45.836 9.947 6.913 1.00 42.66 222 ALA A O 1
ATOM 1734 N N . LEU A 1 223 ? -44.646 9.900 5.008 1.00 39.88 223 LEU A N 1
ATOM 1735 C CA . LEU A 1 223 ? -45.795 10.167 4.133 1.00 39.88 223 LEU A CA 1
ATOM 1736 C C . LEU A 1 223 ? -46.769 8.973 4.056 1.00 39.88 223 LEU A C 1
ATOM 1738 O O . LEU A 1 223 ? -47.985 9.165 4.019 1.00 39.88 223 LEU A O 1
ATOM 1742 N N . CYS A 1 224 ? -46.263 7.736 4.122 1.00 43.88 224 CYS A N 1
ATOM 1743 C CA . CYS A 1 224 ? -47.104 6.531 4.145 1.00 43.88 224 CYS A CA 1
ATOM 1744 C C . CYS A 1 224 ? -47.926 6.373 5.437 1.00 43.88 224 CYS A C 1
ATOM 1746 O O . CYS A 1 224 ? -48.970 5.730 5.410 1.00 43.88 224 CYS A O 1
ATOM 1748 N N . ARG A 1 225 ? -47.515 6.977 6.563 1.00 43.00 225 ARG A N 1
ATOM 1749 C CA . ARG A 1 225 ? -48.320 6.954 7.801 1.00 43.00 225 ARG A CA 1
ATOM 1750 C C . ARG A 1 225 ? -49.473 7.958 7.809 1.00 43.00 225 ARG A C 1
ATOM 1752 O O . ARG A 1 225 ? -50.404 7.772 8.582 1.00 43.00 225 ARG A O 1
ATOM 1759 N N . PHE A 1 226 ? -49.458 8.972 6.944 1.00 37.44 226 PHE A N 1
ATOM 1760 C CA . PHE A 1 226 ? -50.538 9.965 6.872 1.00 37.44 226 PHE A CA 1
ATOM 1761 C C . PHE A 1 226 ? -51.709 9.560 5.966 1.00 37.44 226 PHE A C 1
ATOM 1763 O O . PHE A 1 226 ? -52.779 10.148 6.064 1.00 37.44 226 PHE A O 1
ATOM 1770 N N . THR A 1 227 ? -51.550 8.542 5.117 1.00 45.16 227 THR A N 1
ATOM 1771 C CA . THR A 1 227 ? -52.606 8.087 4.191 1.00 45.16 227 THR A CA 1
ATOM 1772 C C . THR A 1 227 ? -53.415 6.891 4.700 1.00 45.16 227 THR A C 1
ATOM 1774 O O . THR A 1 227 ? -54.404 6.523 4.077 1.00 45.16 227 THR A O 1
ATOM 1777 N N . ALA A 1 228 ? -53.064 6.320 5.858 1.00 42.53 228 ALA A N 1
ATOM 1778 C CA . ALA A 1 228 ? -53.779 5.184 6.448 1.00 42.53 228 ALA A CA 1
ATOM 1779 C C . ALA A 1 228 ? -54.906 5.574 7.435 1.00 42.53 228 ALA A C 1
ATOM 1781 O O . ALA A 1 228 ? -55.533 4.690 8.012 1.00 42.53 228 ALA A O 1
ATOM 1782 N N . HIS A 1 229 ? -55.179 6.870 7.634 1.00 39.41 229 HIS A N 1
ATOM 1783 C CA . HIS A 1 229 ? -56.209 7.365 8.567 1.00 39.41 229 HIS A CA 1
ATOM 1784 C C . HIS A 1 229 ? -57.280 8.244 7.903 1.00 39.41 229 HIS A C 1
ATOM 1786 O O . HIS A 1 229 ? -57.747 9.224 8.477 1.00 39.41 229 HIS A O 1
ATOM 1792 N N . ALA A 1 230 ? -57.702 7.883 6.693 1.00 35.59 230 ALA A N 1
ATOM 1793 C CA . ALA A 1 230 ? -58.966 8.367 6.151 1.00 35.59 230 ALA A CA 1
ATOM 1794 C C . ALA A 1 230 ? -59.987 7.225 6.189 1.00 35.59 230 ALA A C 1
ATOM 1796 O O . ALA A 1 230 ? -59.983 6.340 5.335 1.00 35.59 230 ALA A O 1
ATOM 1797 N N . ASP A 1 231 ? -60.836 7.247 7.215 1.00 40.75 231 ASP A N 1
ATOM 1798 C CA . ASP A 1 231 ? -62.053 6.449 7.291 1.00 40.75 231 ASP A CA 1
ATOM 1799 C C . ASP A 1 231 ? -62.978 6.811 6.120 1.00 40.75 231 ASP A C 1
ATOM 1801 O O . ASP A 1 231 ? -63.434 7.951 6.017 1.00 40.75 231 ASP A O 1
ATOM 1805 N N . PHE A 1 232 ? -63.311 5.848 5.255 1.00 32.03 232 PHE A N 1
ATOM 1806 C CA . PHE A 1 232 ? -64.537 5.942 4.464 1.00 32.03 232 PHE A CA 1
ATOM 1807 C C . PHE A 1 232 ? -65.191 4.570 4.240 1.00 32.03 232 PHE A C 1
ATOM 1809 O O . PHE A 1 232 ? -64.560 3.578 3.885 1.00 32.03 232 PHE A O 1
ATOM 1816 N N . ILE A 1 233 ? -66.487 4.574 4.529 1.00 35.81 233 ILE A N 1
ATOM 1817 C CA . ILE A 1 233 ? -67.465 3.499 4.747 1.00 35.81 233 ILE A CA 1
ATOM 1818 C C . ILE A 1 233 ? -67.759 2.665 3.474 1.00 35.81 233 ILE A C 1
ATOM 1820 O O . ILE A 1 233 ? -67.662 3.195 2.367 1.00 35.81 233 ILE A O 1
ATOM 1824 N N . PRO A 1 234 ? -68.177 1.382 3.595 1.00 45.88 234 PRO A N 1
ATOM 1825 C CA . PRO A 1 234 ? -68.461 0.504 2.457 1.00 45.88 234 PRO A CA 1
ATOM 1826 C C . PRO A 1 234 ? -69.912 0.632 1.958 1.00 45.88 234 PRO A C 1
ATOM 1828 O O . PRO A 1 234 ? -70.835 0.738 2.763 1.00 45.88 234 PRO A O 1
ATOM 1831 N N . SER A 1 235 ? -70.158 0.523 0.644 1.00 29.64 235 SER A N 1
ATOM 1832 C CA . SER A 1 235 ? -71.484 0.121 0.141 1.00 29.64 235 SER A CA 1
ATOM 1833 C C . SER A 1 235 ? -71.481 -0.508 -1.264 1.00 29.64 235 SER A C 1
ATOM 1835 O O . SER A 1 235 ? -70.899 0.006 -2.211 1.00 29.64 235 SER A O 1
ATOM 1837 N N . SER A 1 236 ? -72.196 -1.637 -1.321 1.00 30.55 236 SER A N 1
ATOM 1838 C CA . SER A 1 236 ? -72.939 -2.284 -2.418 1.00 30.55 236 SER A CA 1
ATOM 1839 C C . SER A 1 236 ? -72.281 -2.721 -3.739 1.00 30.55 236 SER A C 1
ATOM 1841 O O . SER A 1 236 ? -71.765 -1.950 -4.539 1.00 30.55 236 SER A O 1
ATOM 1843 N N . SER A 1 237 ? -72.501 -4.014 -3.977 1.00 38.09 237 SER A N 1
ATOM 1844 C CA . SER A 1 237 ? -72.422 -4.846 -5.178 1.00 38.09 237 SER A CA 1
ATOM 1845 C C . SER A 1 237 ? -73.172 -4.305 -6.406 1.00 38.09 237 SER A C 1
ATOM 1847 O O . SER A 1 237 ? -74.254 -3.763 -6.236 1.00 38.09 237 SER A O 1
ATOM 1849 N N . PHE A 1 238 ? -72.699 -4.605 -7.627 1.00 26.69 238 PHE A N 1
ATOM 1850 C CA . PHE A 1 238 ? -73.477 -5.244 -8.712 1.00 26.69 238 PHE A CA 1
ATOM 1851 C C . PHE A 1 238 ? -72.564 -5.703 -9.880 1.00 26.69 238 PHE A C 1
ATOM 1853 O O . PHE A 1 238 ? -71.368 -5.439 -9.910 1.00 26.69 238 PHE A O 1
ATOM 1860 N N . ARG A 1 239 ? -73.167 -6.507 -10.759 1.00 29.38 239 ARG A N 1
ATOM 1861 C CA . ARG A 1 239 ? -72.683 -7.604 -11.625 1.00 29.38 239 ARG A CA 1
ATOM 1862 C C . ARG A 1 239 ? -72.245 -7.212 -13.059 1.00 29.38 239 ARG A C 1
ATOM 1864 O O . ARG A 1 239 ? -72.851 -6.307 -13.605 1.00 29.38 239 ARG A O 1
ATOM 1871 N N . THR A 1 240 ? -71.352 -8.048 -13.640 1.00 29.42 240 THR A N 1
ATOM 1872 C CA . THR A 1 240 ? -71.236 -8.588 -15.045 1.00 29.42 240 THR A CA 1
ATOM 1873 C C . THR A 1 240 ? -71.169 -7.571 -16.222 1.00 29.42 240 THR A C 1
ATOM 1875 O O . THR A 1 240 ? -71.795 -6.534 -16.154 1.00 29.42 240 THR A O 1
ATOM 1878 N N . THR A 1 241 ? -70.440 -7.690 -17.347 1.00 28.28 241 THR A N 1
ATOM 1879 C CA . THR A 1 241 ? -69.996 -8.772 -18.263 1.00 28.28 241 THR A CA 1
ATOM 1880 C C . THR A 1 241 ? -68.857 -8.281 -19.182 1.00 28.28 241 THR A C 1
ATOM 1882 O O . THR A 1 241 ? -68.777 -7.096 -19.486 1.00 28.28 241 THR A O 1
ATOM 1885 N N . SER A 1 242 ? -68.141 -9.255 -19.759 1.00 31.73 242 SER A N 1
ATOM 1886 C CA . SER A 1 242 ? -67.578 -9.308 -21.128 1.00 31.73 242 SER A CA 1
ATOM 1887 C C . SER A 1 242 ? -66.067 -9.123 -21.344 1.00 31.73 242 SER A C 1
ATOM 1889 O O . SER A 1 242 ? -65.448 -8.150 -20.927 1.00 31.73 242 SER A O 1
ATOM 1891 N N . ASP A 1 243 ? -65.547 -10.144 -22.032 1.00 33.53 243 ASP A N 1
ATOM 1892 C CA . ASP A 1 243 ? -64.497 -10.167 -23.048 1.00 33.53 243 ASP A CA 1
ATOM 1893 C C . ASP A 1 243 ? -63.057 -9.763 -22.704 1.00 33.53 243 ASP A C 1
ATOM 1895 O O . ASP A 1 243 ? -62.614 -8.624 -22.806 1.00 33.53 243 ASP A O 1
ATOM 1899 N N . GLY A 1 244 ? -62.270 -10.804 -22.410 1.00 46.69 244 GLY A N 1
ATOM 1900 C CA . GLY A 1 244 ? -61.271 -11.282 -23.370 1.00 46.69 244 GLY A CA 1
ATOM 1901 C C . GLY A 1 244 ? -60.297 -10.254 -23.942 1.00 46.69 244 GLY A C 1
ATOM 1902 O O . GLY A 1 244 ? -60.363 -9.931 -25.120 1.00 46.69 244 GLY A O 1
ATOM 1903 N N . THR A 1 245 ? -59.310 -9.835 -23.150 1.00 32.16 245 THR A N 1
ATOM 1904 C CA . THR A 1 245 ? -57.984 -9.419 -23.645 1.00 32.16 245 THR A CA 1
ATOM 1905 C C . THR A 1 245 ? -56.967 -9.573 -22.506 1.00 32.16 245 THR A C 1
ATOM 1907 O O . THR A 1 245 ? -57.118 -8.909 -21.476 1.00 32.16 245 THR A O 1
ATOM 1910 N N . PRO A 1 246 ? -55.929 -10.424 -22.624 1.00 34.22 246 PRO A N 1
ATOM 1911 C CA . PRO A 1 246 ? -54.877 -10.486 -21.621 1.00 34.22 246 PRO A CA 1
ATOM 1912 C C . PRO A 1 246 ? -53.976 -9.259 -21.784 1.00 34.22 246 PRO A C 1
ATOM 1914 O O . PRO A 1 246 ? -53.113 -9.201 -22.654 1.00 34.22 246 PRO A O 1
ATOM 1917 N N . ARG A 1 247 ? -54.192 -8.247 -20.945 1.00 34.53 247 ARG A N 1
ATOM 1918 C CA . ARG A 1 247 ? -53.246 -7.142 -20.774 1.00 34.53 247 ARG A CA 1
ATOM 1919 C C . ARG A 1 247 ? -52.095 -7.634 -19.902 1.00 34.53 247 ARG A C 1
ATOM 1921 O O . ARG A 1 247 ? -52.296 -7.977 -18.740 1.00 34.53 247 ARG A O 1
ATOM 1928 N N . ILE A 1 248 ? -50.912 -7.708 -20.504 1.00 39.31 248 ILE A N 1
ATOM 1929 C CA . ILE A 1 248 ? -49.634 -7.933 -19.828 1.00 39.31 248 ILE A CA 1
ATOM 1930 C C . ILE A 1 248 ? -49.493 -6.853 -18.752 1.00 39.31 248 ILE A C 1
ATOM 1932 O O . ILE A 1 248 ? -49.523 -5.664 -19.061 1.00 39.31 248 ILE A O 1
ATOM 1936 N N . VAL A 1 249 ? -49.390 -7.268 -17.490 1.00 34.59 249 VAL A N 1
ATOM 1937 C CA . VAL A 1 249 ? -49.086 -6.363 -16.379 1.00 34.59 249 VAL A CA 1
ATOM 1938 C C . VAL A 1 249 ? -47.573 -6.362 -16.206 1.00 34.59 249 VAL A C 1
ATOM 1940 O O . VAL A 1 249 ? -46.984 -7.378 -15.840 1.00 34.59 249 VAL A O 1
ATOM 1943 N N . GLU A 1 250 ? -46.946 -5.228 -16.499 1.00 34.84 250 GLU A N 1
ATOM 1944 C CA . GLU A 1 250 ? -45.553 -4.965 -16.155 1.00 34.84 250 GLU A CA 1
ATOM 1945 C C . GLU A 1 250 ? -45.457 -4.833 -14.629 1.00 34.84 250 GLU A C 1
ATOM 1947 O O . GLU A 1 250 ? -45.982 -3.895 -14.027 1.00 34.84 250 GLU A O 1
ATOM 1952 N N . VAL A 1 251 ? -44.859 -5.834 -13.979 1.00 34.62 251 VAL A N 1
ATOM 1953 C CA . VAL A 1 251 ? -44.643 -5.827 -12.529 1.00 34.62 251 VAL A CA 1
ATOM 1954 C C . VAL A 1 251 ? -43.421 -4.963 -12.230 1.00 34.62 251 VAL A C 1
ATOM 1956 O O . VAL A 1 251 ? -42.292 -5.449 -12.157 1.00 34.62 251 VAL A O 1
ATOM 1959 N N . THR A 1 252 ? -43.639 -3.663 -12.055 1.00 35.47 252 THR A N 1
ATOM 1960 C CA . THR A 1 252 ? -42.596 -2.736 -11.610 1.00 35.47 252 THR A CA 1
ATOM 1961 C C . THR A 1 252 ? -42.458 -2.815 -10.091 1.00 35.47 252 THR A C 1
ATOM 1963 O O . THR A 1 252 ? -43.150 -2.124 -9.349 1.00 35.47 252 THR A O 1
ATOM 1966 N N . GLY A 1 253 ? -41.539 -3.665 -9.627 1.00 39.03 253 GLY A N 1
ATOM 1967 C CA . GLY A 1 253 ? -41.002 -3.621 -8.265 1.00 39.03 253 GLY A CA 1
ATOM 1968 C C . GLY A 1 253 ? -41.406 -4.793 -7.372 1.00 39.03 253 GLY A C 1
ATOM 1969 O O . GLY A 1 253 ? -42.503 -4.835 -6.825 1.00 39.03 253 GLY A O 1
ATOM 1970 N N . ALA A 1 254 ? -40.465 -5.710 -7.147 1.00 36.62 254 ALA A N 1
ATOM 1971 C CA . ALA A 1 254 ? -40.501 -6.611 -6.003 1.00 36.62 254 ALA A CA 1
ATOM 1972 C C . ALA A 1 254 ? -39.661 -5.998 -4.872 1.00 36.62 254 ALA A C 1
ATOM 1974 O O . ALA A 1 254 ? -38.436 -5.911 -4.971 1.00 36.62 254 ALA A O 1
ATOM 1975 N N . THR A 1 255 ? -40.313 -5.562 -3.795 1.00 34.91 255 THR A N 1
ATOM 1976 C CA . T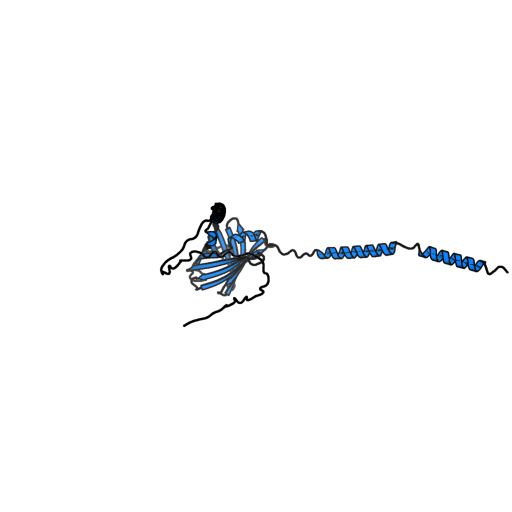HR A 1 255 ? -39.629 -5.146 -2.566 1.00 34.91 255 THR A CA 1
ATOM 1977 C C . THR A 1 255 ? -39.256 -6.396 -1.776 1.00 34.91 255 THR A C 1
ATOM 1979 O O . THR A 1 255 ? -40.113 -7.025 -1.160 1.00 34.91 255 THR A O 1
ATOM 1982 N N . VAL A 1 256 ? -37.976 -6.771 -1.789 1.00 35.91 256 VAL A N 1
ATOM 1983 C CA . VAL A 1 256 ? -37.449 -7.824 -0.913 1.00 35.91 256 VAL A CA 1
ATOM 1984 C C . VAL A 1 256 ? -37.156 -7.204 0.450 1.00 35.91 256 VAL A C 1
ATOM 1986 O O . VAL A 1 256 ? -36.140 -6.538 0.643 1.00 35.91 256 VAL A O 1
ATOM 1989 N N . THR A 1 257 ? -38.050 -7.408 1.412 1.00 33.31 257 THR A N 1
ATOM 1990 C CA . THR A 1 257 ? -37.752 -7.164 2.824 1.00 33.31 257 THR A CA 1
ATOM 1991 C C . THR A 1 257 ? -36.883 -8.303 3.346 1.00 33.31 257 THR A C 1
ATOM 1993 O O . THR A 1 257 ? -37.342 -9.437 3.463 1.00 33.31 257 THR A O 1
ATOM 1996 N N . VAL A 1 258 ? -35.619 -8.004 3.651 1.00 35.94 258 VAL A N 1
ATOM 1997 C CA . VAL A 1 258 ? -34.756 -8.896 4.434 1.00 35.94 258 VAL A CA 1
ATOM 1998 C C . VAL A 1 258 ? -35.276 -8.887 5.867 1.00 35.94 258 VAL A C 1
ATOM 2000 O O . VAL A 1 258 ? -35.087 -7.906 6.587 1.00 35.94 258 VAL A O 1
ATOM 2003 N N . ASP A 1 259 ? -35.953 -9.961 6.263 1.00 29.89 259 ASP A N 1
ATOM 2004 C CA . ASP A 1 259 ? -36.335 -10.164 7.654 1.00 29.89 259 ASP A CA 1
ATOM 2005 C C . ASP A 1 259 ? -35.088 -10.552 8.460 1.00 29.89 259 ASP A C 1
ATOM 2007 O O . ASP A 1 259 ? -34.392 -11.525 8.160 1.00 29.89 259 ASP A O 1
ATOM 2011 N N . LYS A 1 260 ? -34.759 -9.732 9.458 1.00 43.53 260 LYS A N 1
ATOM 2012 C CA . LYS A 1 260 ? -33.680 -9.980 10.415 1.00 43.53 260 LYS A CA 1
ATOM 2013 C C . LYS A 1 260 ? -34.316 -10.623 11.644 1.00 43.53 260 LYS A C 1
ATOM 2015 O O . LYS A 1 260 ? -34.584 -9.927 12.616 1.00 43.53 260 LYS A O 1
ATOM 2020 N N . TYR A 1 261 ? -34.512 -11.939 11.627 1.00 34.78 261 TYR A N 1
ATOM 2021 C CA . TYR A 1 261 ? -34.709 -12.703 12.859 1.00 34.78 261 TYR A CA 1
ATOM 2022 C C . TYR A 1 261 ? -33.978 -14.047 12.840 1.00 34.78 261 TYR A C 1
ATOM 2024 O O . TYR A 1 261 ? -33.769 -14.673 11.805 1.00 34.78 261 TYR A O 1
ATOM 2032 N N . ALA A 1 262 ? -33.506 -14.393 14.034 1.00 33.25 262 ALA A N 1
ATOM 2033 C CA . ALA A 1 262 ? -32.536 -15.423 14.360 1.00 33.25 262 ALA A CA 1
ATOM 2034 C C . ALA A 1 262 ? -32.898 -16.831 13.861 1.00 33.25 262 ALA A C 1
ATOM 2036 O O . ALA A 1 262 ? -34.065 -17.212 13.799 1.00 33.25 262 ALA A O 1
ATOM 2037 N N . MET A 1 263 ? -31.856 -17.618 13.576 1.00 43.38 263 MET A N 1
ATOM 2038 C CA . MET A 1 263 ? -31.954 -19.039 13.248 1.00 43.38 263 MET A CA 1
ATOM 2039 C C . MET A 1 263 ? -32.814 -19.801 14.264 1.00 43.38 263 MET A C 1
ATOM 2041 O O . MET A 1 263 ? -32.420 -19.970 15.417 1.00 43.38 263 MET A O 1
ATOM 2045 N N . ALA A 1 264 ? -33.935 -20.348 13.800 1.00 35.75 264 ALA A N 1
ATOM 2046 C CA . ALA A 1 264 ? -34.633 -21.439 14.463 1.00 35.75 264 ALA A CA 1
ATOM 2047 C C . ALA A 1 264 ? -35.007 -22.506 13.422 1.00 35.75 264 ALA A C 1
ATOM 2049 O O . ALA A 1 264 ? -35.829 -22.281 12.540 1.00 35.75 264 ALA A O 1
ATOM 2050 N N . LEU A 1 265 ? -34.315 -23.645 13.532 1.00 36.00 265 LEU A N 1
ATOM 2051 C CA . LEU A 1 265 ? -34.592 -24.988 13.002 1.00 36.00 265 LEU A CA 1
ATOM 2052 C C . LEU A 1 265 ? -35.760 -25.133 12.001 1.00 36.00 265 LEU A C 1
ATOM 2054 O O . LEU A 1 265 ? -36.931 -25.184 12.376 1.00 36.00 265 LEU A O 1
ATOM 2058 N N . LEU A 1 266 ? -35.407 -25.362 10.732 1.00 29.02 266 LEU A N 1
ATOM 2059 C CA . LEU A 1 266 ? -36.301 -25.880 9.693 1.00 29.02 266 LEU A CA 1
ATOM 2060 C C . LEU A 1 266 ? -36.841 -27.269 10.086 1.00 29.02 266 LEU A C 1
ATOM 2062 O O . LEU A 1 266 ? -36.157 -28.280 9.941 1.00 29.02 266 LEU A O 1
ATOM 2066 N N . ARG A 1 267 ? -38.101 -27.339 10.530 1.00 36.62 267 ARG A N 1
ATOM 2067 C CA . ARG A 1 267 ? -38.933 -28.542 10.377 1.00 36.62 267 ARG A CA 1
ATOM 2068 C C . ARG A 1 267 ? -39.833 -28.340 9.164 1.00 36.62 267 ARG A C 1
ATOM 2070 O O . ARG A 1 267 ? -40.780 -27.561 9.205 1.00 36.62 267 ARG A O 1
ATOM 2077 N N . VAL A 1 268 ? -39.521 -29.046 8.081 1.00 30.52 268 VAL A N 1
ATOM 2078 C CA . VAL A 1 268 ? -40.364 -29.117 6.885 1.00 30.52 268 VAL A CA 1
ATOM 2079 C C . VAL A 1 268 ? -41.638 -29.886 7.241 1.00 30.52 268 VAL A C 1
ATOM 2081 O O . VAL A 1 268 ? -41.582 -31.069 7.563 1.00 30.52 268 VAL A O 1
ATOM 2084 N N . SER A 1 269 ? -42.786 -29.211 7.193 1.00 33.38 269 SER A N 1
ATOM 2085 C CA . SER A 1 269 ? -44.109 -29.838 7.218 1.00 33.38 269 SER A CA 1
ATOM 2086 C C . SER A 1 269 ? -44.783 -29.557 5.881 1.00 33.38 269 SER A C 1
ATOM 2088 O O . SER A 1 269 ? -45.232 -28.443 5.612 1.00 33.38 269 SER A O 1
ATOM 2090 N N . THR A 1 270 ? -44.807 -30.555 5.003 1.00 35.47 270 THR A N 1
ATOM 2091 C CA . THR A 1 270 ? -45.537 -30.498 3.736 1.00 35.47 270 THR A CA 1
ATOM 2092 C C . THR A 1 270 ? -47.024 -30.691 4.008 1.00 35.47 270 THR A C 1
ATOM 2094 O O . THR A 1 270 ? -47.470 -31.800 4.305 1.00 35.47 270 THR A O 1
ATOM 2097 N N . ARG A 1 271 ? -47.816 -29.621 3.891 1.00 30.47 271 ARG A N 1
ATOM 2098 C CA . ARG A 1 271 ? -49.280 -29.717 3.879 1.00 30.47 271 ARG A CA 1
ATOM 2099 C C . ARG A 1 271 ? -49.745 -29.960 2.443 1.00 30.47 271 ARG A C 1
ATOM 2101 O O . ARG A 1 271 ? -49.738 -29.045 1.627 1.00 30.47 271 ARG A O 1
ATOM 2108 N N . ALA A 1 272 ? -50.147 -31.192 2.144 1.00 38.28 272 ALA A N 1
ATOM 2109 C CA . ALA A 1 272 ? -50.833 -31.524 0.901 1.00 38.28 272 ALA A CA 1
ATOM 2110 C C . ALA A 1 272 ? -52.205 -30.826 0.861 1.00 38.28 272 ALA A C 1
ATOM 2112 O O . ALA A 1 272 ? -53.034 -31.008 1.757 1.00 38.28 272 ALA A O 1
ATOM 2113 N N . GLY A 1 273 ? -52.434 -30.004 -0.165 1.00 33.97 273 GLY A N 1
ATOM 2114 C CA . GLY A 1 273 ? -53.747 -29.438 -0.462 1.00 33.97 273 GLY A CA 1
ATOM 2115 C C . GLY A 1 273 ? -54.677 -30.517 -1.014 1.00 33.97 273 GLY A C 1
ATOM 2116 O O . GLY A 1 273 ? -54.341 -31.195 -1.980 1.00 33.97 273 GLY A O 1
ATOM 2117 N N . ARG A 1 274 ? -55.837 -30.681 -0.370 1.00 36.31 274 ARG A N 1
ATOM 2118 C CA . ARG A 1 274 ? -56.935 -31.564 -0.788 1.00 36.31 274 ARG A CA 1
ATOM 2119 C C . ARG A 1 274 ? -57.409 -31.233 -2.205 1.00 36.31 274 ARG A C 1
ATOM 2121 O O . ARG A 1 274 ? -57.816 -30.105 -2.459 1.00 36.31 274 ARG A O 1
ATOM 2128 N N . PHE A 1 275 ? -57.487 -32.254 -3.055 1.00 37.38 275 PHE A N 1
ATOM 2129 C CA . PHE A 1 275 ? -58.427 -32.302 -4.174 1.00 37.38 275 PHE A CA 1
ATOM 2130 C C . PHE A 1 275 ? -59.785 -32.813 -3.663 1.00 37.38 275 PHE A C 1
ATOM 2132 O O . PHE A 1 275 ? -59.849 -33.853 -3.008 1.00 37.38 275 PHE A O 1
ATOM 2139 N N . LEU A 1 276 ? -60.861 -32.086 -3.968 1.00 35.31 276 LEU A N 1
ATOM 2140 C CA . LEU A 1 276 ? -62.257 -32.533 -3.880 1.00 35.31 276 LEU A CA 1
ATOM 2141 C C . LEU A 1 276 ? -62.872 -32.332 -5.278 1.00 35.31 276 LEU A C 1
ATOM 2143 O O . LEU A 1 276 ? -62.881 -31.206 -5.764 1.00 35.31 276 LEU A O 1
ATOM 2147 N N . SER A 1 277 ? -63.092 -33.429 -6.023 1.00 38.25 277 SER A N 1
ATOM 2148 C CA . SER A 1 277 ? -64.380 -33.992 -6.512 1.00 38.25 277 SER A CA 1
ATOM 2149 C C . SER A 1 277 ? -65.351 -32.992 -7.167 1.00 38.25 277 SER A C 1
ATOM 2151 O O . SER A 1 277 ? -65.617 -31.957 -6.573 1.00 38.25 277 SER A O 1
ATOM 2153 N N . GLY A 1 278 ? -66.020 -33.234 -8.299 1.00 31.95 278 GLY A N 1
ATOM 2154 C CA . GLY A 1 278 ? -66.261 -34.409 -9.156 1.00 31.95 278 GLY A CA 1
ATOM 2155 C C . GLY A 1 278 ? -66.814 -33.922 -10.523 1.00 31.95 278 GLY A C 1
ATOM 2156 O O . GLY A 1 278 ? -67.014 -32.724 -10.690 1.00 31.95 278 GLY A O 1
ATOM 2157 N N . ALA A 1 279 ? -66.816 -34.745 -11.583 1.00 32.78 279 ALA A N 1
ATOM 2158 C CA . ALA A 1 279 ? -67.981 -35.492 -12.121 1.00 32.78 279 ALA A CA 1
ATOM 2159 C C . ALA A 1 279 ? -69.200 -34.586 -12.468 1.00 32.78 279 ALA A C 1
ATOM 2161 O O . ALA A 1 279 ? -69.630 -33.831 -11.610 1.00 32.78 279 ALA A O 1
ATOM 2162 N N . ALA A 1 280 ? -69.862 -34.602 -13.635 1.00 33.81 280 ALA A N 1
ATOM 2163 C CA . ALA A 1 280 ? -69.942 -35.532 -14.768 1.00 33.81 280 ALA A CA 1
ATOM 2164 C C . ALA A 1 280 ? -70.723 -34.890 -15.959 1.00 33.81 280 ALA A C 1
ATOM 2166 O O . ALA A 1 280 ? -71.285 -33.806 -15.801 1.00 33.81 280 ALA A O 1
ATOM 2167 N N . ASN A 1 281 ? -70.854 -35.666 -17.053 1.00 32.59 281 ASN A N 1
ATOM 2168 C CA . ASN A 1 281 ? -71.836 -35.608 -18.165 1.00 32.59 281 ASN A CA 1
ATOM 2169 C C . ASN A 1 281 ? -71.483 -34.631 -19.312 1.00 32.59 281 ASN A C 1
ATOM 2171 O O . ASN A 1 281 ? -71.292 -33.445 -19.066 1.00 32.59 281 ASN A O 1
ATOM 2175 N N . TRP A 1 282 ? -71.365 -35.036 -20.583 1.00 37.00 282 TRP A N 1
ATOM 2176 C CA . TRP A 1 282 ? -72.058 -36.077 -21.364 1.00 37.00 282 TRP A CA 1
ATOM 2177 C C . TRP A 1 282 ? -71.113 -36.864 -22.276 1.00 37.00 282 TRP A C 1
ATOM 2179 O O . TRP A 1 282 ? -70.088 -36.278 -22.690 1.00 37.00 282 TRP A O 1
#

Sequence (282 aa):
MLHSQDRLDLFAAVSQIRILIQFKESPMKARFTILTCMTLLIGIALSARAQTEIPKPAPELKKLDYFAGTWAAEGDIKPGPMGPGGKFTGTNRVQWMDGGFFLVTHSEFIGAMGKGTETSYMGYDSNDKMYTYDSFNTLGEADHANGNVDGDTWTWQSETRMGPQTIKGRLTIKVLSATAYNFKFEMSPDGTTWNTVLEGKDTKKLSWATRFPRRCCDTVTALCRFTAHADFIPSSSFRTTSDGTPRIVEVTGATVTVDKYAMALLRVSTRAGRFLSGAANW

Secondary structure (DSSP, 8-state):
--SSHHHHHHHHHHHHHHHHHHTSS-HHHHHHHHHHHHHHHHHHHHHTT---------GGGGGGGGT-EEEEEEEEEPPBTTBS-EEEEEEEEEEEPTTSS-EEEEEEEEETTEEEEEEEEEEEETTTTEEEEEEEETTS-EEEEEEEEETTEEEEEEEEEETTEEEEEEEEEEEEETTEEEEEEEEESSSSS-EEEEEEEEEE---GGGSS-THHHHHHHHHHHHSS-------------------------------------------PPPP-------

Radius of gyration: 42.15 Å; chains: 1; bounding box: 99×68×132 Å

pLDDT: mean 70.32, std 25.56, range [26.69, 98.25]